Protein AF-0000000070833303 (afdb_homodimer)

Sequence (320 aa):
MFKELVESLIKQKLTIATYESLTGGLFTSLLTDVPHASLTVKGSLVTYTNAIKVQVGHVNAETIDQYGVVSAETAFAMAQACQKLFASDISVSFTGNAGPGVLDNLPVGVVYCCICYNDKTYPLAFNFNPTLTRGEIKLAVCQAVCKELLKIVEKIKGKSMFKELVESLIKQKLTIATYESLTGGLFTSLLTDVPHASLTVKGSLVTYTNAIKVQVGHVNAETIDQYGVVSAETAFAMAQACQKLFASDISVSFTGNAGPGVLDNLPVGVVYCCICYNDKTYPLAFNFNPTLTRGEIKLAVCQAVCKELLKIVEKIKGKS

Nearest PDB structures (foldseek):
  6mr3-assembly2_C-2  TM=9.524E-01  e=4.784E-15  Streptococcus mutans UA159
  6mr3-assembly1_B-3  TM=9.502E-01  e=1.231E-14  Streptococcus mutans UA159
  5kvk-assembly1_A-2  TM=9.299E-01  e=7.920E-15  Klebsiella pneumoniae 700603
  5kol-assembly2_D  TM=9.293E-01  e=1.914E-14  Escherichia coli O157:H7
  6l19-assembly1_B  TM=8.793E-01  e=2.312E-14  Enterobacter asburiae

pLDDT: mean 96.54, std 5.31, range [53.0, 98.94]

InterPro domains:
  IPR008136 CinA, C-terminal [PF02464] (3-151)
  IPR008136 CinA, C-terminal [TIGR00199] (6-144)
  IPR036653 CinA-like, C-terminal [G3DSA:3.90.950.20] (1-153)
  IPR036653 CinA-like, C-terminal [SSF142433] (2-154)

Foldseek 3Di:
DLLVLLVLCLVVQFAEEEEEELLQCVLVVSNVVHPPSVSHYQYYDYDHDPVCCVVPQVQDPVQCVVANCAHQSVQVSSQVSGCVVRVGQKYKYKDAALDPDDGPPDAHQWMWMWMDGDPDIDIDITRDDRPDHSNVSSVVVSVVVSVVSVVVSVVVVVVD/DLLLLLVLCLVVQFAEEEEEELLQCVLVVSNPVHPPSVSHYQYYDYDHDPVCCVVPQVQDPVQCVPANCAHQSVQVSSQVSGCVVRVGQKYKYKDAALDPDDGPPDAHQWMWMWMDGDPDIDIDITRDDSVDHSNVSSVVVSVVVSVVSVVVSVVVVVVD

Structure (mmCIF, N/CA/C/O backbone):
data_AF-0000000070833303-model_v1
#
loop_
_entity.id
_entity.type
_entity.pdbx_description
1 polymer 'Competence damage-inducible protein A'
#
loop_
_atom_site.group_PDB
_atom_site.id
_atom_site.type_symbol
_atom_site.label_atom_id
_atom_site.label_alt_id
_atom_site.label_comp_id
_atom_site.label_asym_id
_atom_site.label_entity_id
_atom_site.label_seq_id
_atom_site.pdbx_PDB_ins_code
_atom_site.Cartn_x
_atom_site.Cartn_y
_atom_site.Cartn_z
_atom_site.occupancy
_atom_site.B_iso_or_equiv
_atom_site.auth_seq_id
_atom_site.auth_comp_id
_atom_site.auth_asym_id
_atom_site.auth_atom_id
_atom_site.pdbx_PDB_model_num
ATOM 1 N N . MET A 1 1 ? -8.156 -6.953 -16.672 1 95.38 1 MET A N 1
ATOM 2 C CA . MET A 1 1 ? -7.395 -8.055 -16.094 1 95.38 1 MET A CA 1
ATOM 3 C C . MET A 1 1 ? -7.527 -8.07 -14.57 1 95.38 1 MET A C 1
ATOM 5 O O . MET A 1 1 ? -7.871 -9.094 -13.984 1 95.38 1 MET A O 1
ATOM 9 N N . PHE A 1 2 ? -7.434 -6.992 -13.898 1 98.19 2 PHE A N 1
ATOM 10 C CA . PHE A 1 2 ? -7.547 -6.938 -12.453 1 98.19 2 PHE A CA 1
ATOM 11 C C . PHE A 1 2 ? -8.984 -7.191 -12.008 1 98.19 2 PHE A C 1
ATOM 13 O O . PHE A 1 2 ? -9.219 -7.852 -10.992 1 98.19 2 PHE A O 1
ATOM 20 N N . LYS A 1 3 ? -9.945 -6.613 -12.805 1 98.12 3 LYS A N 1
ATOM 21 C CA . LYS A 1 3 ? -11.352 -6.883 -12.523 1 98.12 3 LYS A CA 1
ATOM 22 C C . LYS A 1 3 ? -11.648 -8.375 -12.57 1 98.12 3 LYS A C 1
ATOM 24 O O . LYS A 1 3 ? -12.328 -8.914 -11.695 1 98.12 3 LYS A O 1
ATOM 29 N N . GLU A 1 4 ? -11.156 -9 -13.57 1 98.31 4 GLU A N 1
ATOM 30 C CA . GLU A 1 4 ? -11.352 -10.438 -13.711 1 98.31 4 GLU A CA 1
ATOM 31 C C . GLU A 1 4 ? -10.742 -11.195 -12.531 1 98.31 4 GLU A C 1
ATOM 33 O O . GLU A 1 4 ? -11.336 -12.156 -12.039 1 98.31 4 GLU A O 1
ATOM 38 N N . LEU A 1 5 ? -9.539 -10.836 -12.102 1 98.62 5 LEU A N 1
ATOM 39 C CA . LEU A 1 5 ? -8.891 -11.5 -10.977 1 98.62 5 LEU A CA 1
ATOM 40 C C . LEU A 1 5 ? -9.719 -11.367 -9.703 1 98.62 5 LEU A C 1
ATOM 42 O O . LEU A 1 5 ? -9.977 -12.359 -9.023 1 98.62 5 LEU A O 1
ATOM 46 N N . VAL A 1 6 ? -10.133 -10.156 -9.391 1 98.56 6 VAL A N 1
ATOM 47 C 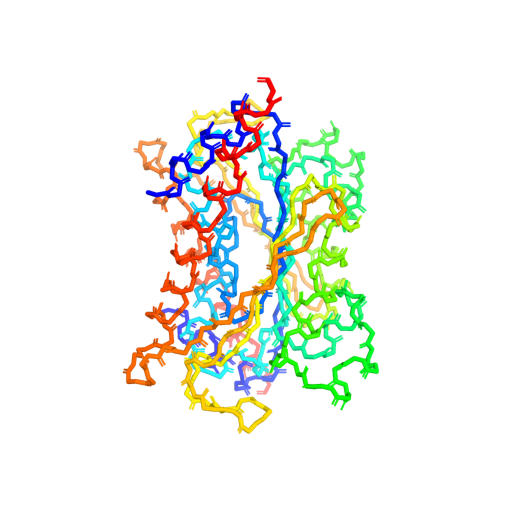CA . VAL A 1 6 ? -10.906 -9.898 -8.18 1 98.56 6 VAL A CA 1
ATOM 48 C C . VAL A 1 6 ? -12.195 -10.711 -8.211 1 98.56 6 VAL A C 1
ATOM 50 O O . VAL A 1 6 ? -12.547 -11.367 -7.227 1 98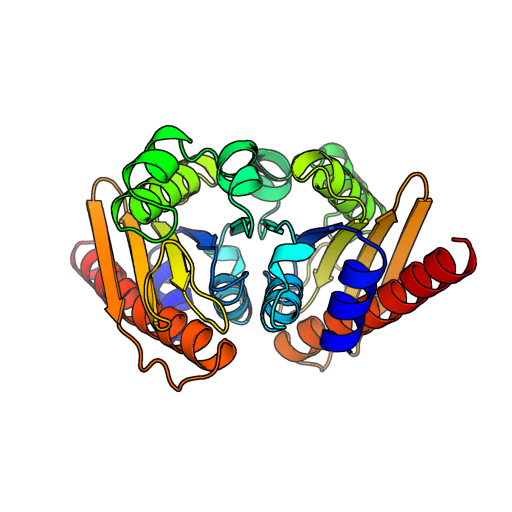.56 6 VAL A O 1
ATOM 53 N N . GLU A 1 7 ? -12.883 -10.672 -9.352 1 98 7 GLU A N 1
ATOM 54 C CA . GLU A 1 7 ? -14.133 -11.414 -9.484 1 98 7 GLU A CA 1
ATOM 55 C C . GLU A 1 7 ? -13.898 -12.914 -9.328 1 98 7 GLU A C 1
ATOM 57 O O . GLU A 1 7 ? -14.711 -13.609 -8.719 1 98 7 GLU A O 1
ATOM 62 N N . SER A 1 8 ? -12.852 -13.367 -9.898 1 97.94 8 SER A N 1
ATOM 63 C CA . SER A 1 8 ? -12.523 -14.789 -9.789 1 97.94 8 SER A CA 1
ATOM 64 C C . SER A 1 8 ? -12.211 -15.18 -8.352 1 97.94 8 SER A C 1
ATOM 66 O O . SER A 1 8 ? -12.617 -16.25 -7.891 1 97.94 8 SER A O 1
ATOM 68 N N . LEU A 1 9 ? -11.438 -14.391 -7.633 1 98.5 9 LEU A N 1
ATOM 69 C CA . LEU A 1 9 ? -11.117 -14.641 -6.234 1 98.5 9 LEU A CA 1
ATOM 70 C C . LEU A 1 9 ? -12.383 -14.68 -5.383 1 98.5 9 LEU A C 1
ATOM 72 O O . LEU A 1 9 ? -12.531 -15.562 -4.531 1 98.5 9 LEU A O 1
ATOM 76 N N . ILE A 1 10 ? -13.281 -13.734 -5.633 1 97.69 10 ILE A N 1
ATOM 77 C CA . ILE A 1 10 ? -14.547 -13.68 -4.906 1 97.69 10 ILE A CA 1
ATOM 78 C C . ILE A 1 10 ? -15.344 -14.953 -5.156 1 97.69 10 ILE A C 1
ATOM 80 O O . ILE A 1 10 ? -15.859 -15.57 -4.215 1 97.69 10 ILE A O 1
ATOM 84 N N . LYS A 1 11 ? -15.422 -15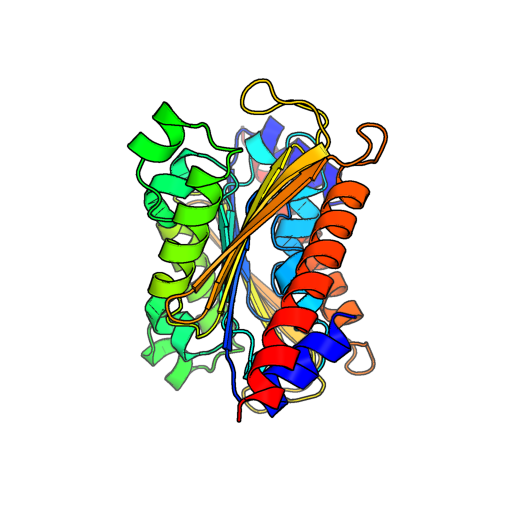.32 -6.398 1 96.69 11 LYS A N 1
ATOM 85 C CA . LYS A 1 11 ? -16.188 -16.516 -6.777 1 96.69 11 LYS A CA 1
ATOM 86 C C . LYS A 1 11 ? -15.625 -17.766 -6.098 1 96.69 11 LYS A C 1
ATOM 88 O O . LYS A 1 11 ? -16.391 -18.641 -5.695 1 96.69 11 LYS A O 1
ATOM 93 N N . GLN A 1 12 ? -14.344 -17.797 -5.949 1 96.94 12 GLN A N 1
ATOM 94 C CA . GLN A 1 12 ? -13.695 -18.969 -5.371 1 96.94 12 GLN A CA 1
ATOM 95 C C . GLN A 1 12 ? -13.578 -18.844 -3.855 1 96.94 12 GLN A C 1
ATOM 97 O O . GLN A 1 12 ? -13.031 -19.734 -3.191 1 96.94 12 GLN A O 1
ATOM 102 N N . LYS A 1 13 ? -13.984 -17.703 -3.297 1 97.31 13 LYS A N 1
ATOM 103 C CA . LYS A 1 13 ? -13.938 -17.406 -1.867 1 97.31 13 LYS A CA 1
ATOM 104 C C . LYS A 1 13 ? -12.5 -17.438 -1.349 1 97.31 13 LYS A C 1
ATOM 106 O O . LYS A 1 13 ? -12.227 -18.016 -0.297 1 97.31 13 LYS A O 1
ATOM 111 N N . LEU A 1 14 ? -11.609 -16.953 -2.137 1 98.19 14 LEU A N 1
ATOM 112 C CA . LEU A 1 14 ? -10.195 -16.859 -1.784 1 98.19 14 LEU A CA 1
ATOM 113 C C . LEU A 1 14 ? -9.828 -15.422 -1.414 1 98.19 14 LEU A C 1
ATOM 115 O O . LEU A 1 14 ? -10.305 -14.469 -2.041 1 98.19 14 LEU A O 1
ATOM 119 N N . THR A 1 15 ? -9.008 -15.297 -0.388 1 98.5 15 THR A N 1
ATOM 120 C CA . THR A 1 15 ? -8.508 -13.984 0.002 1 98.5 15 THR A CA 1
ATOM 121 C C . THR A 1 15 ? -7.062 -13.789 -0.45 1 98.5 15 THR A C 1
ATOM 123 O O . THR A 1 15 ? -6.336 -14.766 -0.649 1 98.5 15 THR A O 1
ATOM 126 N N . ILE A 1 16 ? -6.711 -12.516 -0.642 1 98.81 16 ILE A N 1
ATOM 127 C CA . ILE A 1 16 ? -5.367 -12.219 -1.125 1 98.81 16 ILE A CA 1
ATOM 128 C C . ILE A 1 16 ? -4.777 -11.055 -0.331 1 98.81 16 ILE A C 1
ATOM 130 O O . ILE A 1 16 ? -5.504 -10.148 0.083 1 98.81 16 ILE A O 1
ATOM 134 N N . ALA A 1 17 ? -3.51 -11.102 -0.067 1 98.88 17 ALA A N 1
ATOM 135 C CA . ALA A 1 17 ? -2.719 -10 0.479 1 98.88 17 ALA A CA 1
ATOM 136 C C . ALA A 1 17 ? -1.396 -9.852 -0.27 1 98.88 17 ALA A C 1
ATOM 138 O O . ALA A 1 17 ? -0.932 -10.789 -0.914 1 98.88 17 ALA A O 1
ATOM 139 N N . THR A 1 18 ? -0.847 -8.664 -0.19 1 98.88 18 THR A N 1
ATOM 140 C CA . THR A 1 18 ? 0.345 -8.414 -0.993 1 98.88 18 THR A CA 1
ATOM 141 C C . THR A 1 18 ? 1.461 -7.828 -0.134 1 98.88 18 THR A C 1
ATOM 143 O O . THR A 1 18 ? 1.196 -7.203 0.895 1 98.88 18 THR A O 1
ATOM 146 N N . TYR A 1 19 ? 2.635 -8.117 -0.449 1 98.94 19 TYR A N 1
ATOM 147 C CA . TYR A 1 19 ? 3.871 -7.555 0.087 1 98.94 19 TYR A CA 1
ATOM 148 C C . TYR A 1 19 ? 4.672 -6.855 -1.004 1 98.94 19 TYR A C 1
ATOM 150 O O . TYR A 1 19 ? 5.254 -7.508 -1.873 1 98.94 19 TYR A O 1
ATOM 158 N N . GLU A 1 20 ? 4.707 -5.551 -0.917 1 98.94 20 GLU A N 1
ATOM 159 C CA . GLU A 1 20 ? 5.219 -4.77 -2.041 1 98.94 20 GLU A CA 1
ATOM 160 C C . GLU A 1 20 ? 6.477 -3.996 -1.65 1 98.94 20 GLU A C 1
ATOM 162 O O . GLU A 1 20 ? 6.562 -3.463 -0.543 1 98.94 20 GLU A O 1
ATOM 167 N N . SER A 1 21 ? 7.434 -3.986 -2.525 1 98.44 21 SER A N 1
ATOM 168 C CA . SER A 1 21 ? 8.578 -3.082 -2.436 1 98.44 21 SER A CA 1
ATOM 169 C C . SER A 1 21 ? 8.625 -2.137 -3.631 1 98.44 21 SER A C 1
ATOM 171 O O . SER A 1 21 ? 7.934 -1.117 -3.654 1 98.44 21 SER A O 1
ATOM 173 N N . LEU A 1 22 ? 9.031 -2.555 -4.836 1 97.25 22 LEU A N 1
ATOM 174 C CA . LEU A 1 22 ? 9.234 -1.67 -5.98 1 97.25 22 LEU A CA 1
ATOM 175 C C . LEU A 1 22 ? 7.902 -1.113 -6.473 1 97.25 22 LEU A C 1
ATOM 177 O O . LEU A 1 22 ? 7.844 0.007 -6.984 1 97.25 22 LEU A O 1
ATOM 181 N N . THR A 1 23 ? 6.824 -1.91 -6.336 1 98.5 23 THR A N 1
ATOM 182 C CA . THR A 1 23 ? 5.531 -1.488 -6.859 1 98.5 23 THR A CA 1
ATOM 183 C C . THR A 1 23 ? 4.918 -0.403 -5.98 1 98.5 23 THR A C 1
ATOM 185 O O . THR A 1 23 ? 4.027 0.327 -6.418 1 98.5 23 THR A O 1
ATOM 188 N N . GLY A 1 24 ? 5.344 -0.348 -4.73 1 98.38 24 GLY A N 1
ATOM 189 C CA . GLY A 1 24 ? 4.992 0.761 -3.861 1 98.38 24 GLY A CA 1
ATOM 190 C C . GLY A 1 24 ? 3.508 0.823 -3.543 1 98.38 24 GLY A C 1
ATOM 191 O O . GLY A 1 24 ? 2.949 1.908 -3.375 1 98.38 24 GLY A O 1
ATOM 192 N N . GLY A 1 25 ? 2.828 -0.283 -3.605 1 98.75 25 GLY A N 1
ATOM 193 C CA . GLY A 1 25 ? 1.408 -0.311 -3.289 1 98.75 25 GLY A CA 1
ATOM 194 C C . GLY A 1 25 ? 0.523 -0.32 -4.523 1 98.75 25 GLY A C 1
ATOM 195 O O . GLY A 1 25 ? -0.697 -0.454 -4.414 1 98.75 25 GLY A O 1
ATOM 196 N N . LEU A 1 26 ? 1.125 -0.246 -5.684 1 98.81 26 LEU A N 1
ATOM 197 C CA . LEU A 1 26 ? 0.36 -0.109 -6.918 1 98.81 26 LEU A CA 1
ATOM 198 C C . LEU A 1 26 ? -0.516 -1.335 -7.156 1 98.81 26 LEU A C 1
ATOM 200 O O . LEU A 1 26 ? -1.662 -1.21 -7.59 1 98.81 26 LEU A O 1
ATOM 204 N N . PHE A 1 27 ? 0.016 -2.521 -6.895 1 98.94 27 PHE A N 1
ATOM 205 C CA . PHE A 1 27 ? -0.752 -3.73 -7.168 1 98.94 27 PHE A CA 1
ATOM 206 C C . PHE A 1 27 ? -2.037 -3.752 -6.348 1 98.94 27 PHE A C 1
ATOM 208 O O . PHE A 1 27 ? -3.121 -3.984 -6.891 1 98.94 27 PHE A O 1
ATOM 215 N N . THR A 1 28 ? -1.902 -3.527 -5.07 1 98.81 28 THR A N 1
ATOM 216 C CA . THR A 1 28 ? -3.072 -3.514 -4.199 1 98.81 28 THR A CA 1
ATOM 217 C C . THR A 1 28 ? -4.023 -2.385 -4.586 1 98.81 28 THR A C 1
ATOM 219 O O . THR A 1 28 ? -5.242 -2.549 -4.535 1 98.81 28 THR A O 1
ATOM 222 N N . SER A 1 29 ? -3.445 -1.232 -4.949 1 98.69 29 SER A N 1
ATOM 223 C CA . SER A 1 29 ? -4.281 -0.121 -5.391 1 98.69 29 SER A CA 1
ATOM 224 C C . SER A 1 29 ? -5.129 -0.511 -6.598 1 98.69 29 SER A C 1
ATOM 226 O O . SER A 1 29 ? -6.316 -0.19 -6.66 1 98.69 29 SER A O 1
ATOM 228 N N . LEU A 1 30 ? -4.523 -1.2 -7.531 1 98.5 30 LEU A N 1
ATOM 229 C CA . LEU A 1 30 ? -5.227 -1.639 -8.727 1 98.5 30 LEU A CA 1
ATOM 230 C C . LEU A 1 30 ? -6.316 -2.646 -8.383 1 98.5 30 LEU A C 1
ATOM 232 O O . LEU A 1 30 ? -7.418 -2.596 -8.938 1 98.5 30 LEU A O 1
ATOM 236 N N . LEU A 1 31 ? -6.004 -3.555 -7.465 1 98.5 31 LEU A N 1
ATOM 237 C CA . LEU A 1 31 ? -7.012 -4.52 -7.043 1 98.5 31 LEU A CA 1
ATOM 238 C C . LEU A 1 31 ? -8.195 -3.818 -6.383 1 98.5 31 LEU A C 1
ATOM 240 O O . LEU A 1 31 ? -9.352 -4.152 -6.652 1 98.5 31 LEU A O 1
ATOM 244 N N . THR A 1 32 ? -7.938 -2.799 -5.574 1 97.5 32 THR A N 1
ATOM 245 C CA . THR A 1 32 ? -8.977 -2.176 -4.754 1 97.5 32 THR A CA 1
ATOM 246 C C . THR A 1 32 ? -9.75 -1.141 -5.562 1 97.5 32 THR A C 1
ATOM 248 O O . THR A 1 32 ? -10.75 -0.596 -5.086 1 97.5 32 THR A O 1
ATOM 251 N N . ASP A 1 33 ? -9.305 -0.869 -6.77 1 96.88 33 ASP A N 1
ATOM 252 C CA . ASP A 1 33 ? -10.086 -0.052 -7.691 1 96.88 33 ASP A CA 1
ATOM 253 C C . ASP A 1 33 ? -11.328 -0.8 -8.164 1 96.88 33 ASP A C 1
ATOM 255 O O . ASP A 1 33 ? -12.258 -0.193 -8.703 1 96.88 33 ASP A O 1
ATOM 259 N N . VAL A 1 34 ? -11.273 -2.104 -8.023 1 96.62 34 VAL A N 1
ATOM 260 C CA . VAL A 1 34 ? -12.367 -2.947 -8.484 1 96.62 34 VAL A CA 1
ATOM 261 C C . VAL A 1 34 ? -13.469 -2.988 -7.426 1 96.62 34 VAL A C 1
ATOM 263 O O . VAL A 1 34 ? -13.203 -3.291 -6.258 1 96.62 34 VAL A O 1
ATOM 266 N N . PRO A 1 35 ? -14.695 -2.74 -7.828 1 92.75 35 PRO A N 1
ATOM 267 C CA . PRO A 1 35 ? -15.797 -2.812 -6.859 1 92.75 35 PRO A CA 1
ATOM 268 C C . PRO A 1 35 ? -15.844 -4.148 -6.121 1 92.75 35 PRO A C 1
ATOM 270 O O . PRO A 1 35 ? -15.602 -5.199 -6.723 1 92.75 35 PRO A O 1
ATOM 273 N N . HIS A 1 36 ? -16.062 -4.094 -4.828 1 93.31 36 HIS A N 1
ATOM 274 C CA . HIS A 1 36 ? -16.25 -5.25 -3.961 1 93.31 36 HIS A CA 1
ATOM 275 C C . HIS A 1 36 ? -14.922 -5.922 -3.627 1 93.31 36 HIS A C 1
ATOM 277 O O . HIS A 1 36 ? -14.906 -7.035 -3.102 1 93.31 36 HIS A O 1
ATOM 283 N N . ALA A 1 37 ? -13.844 -5.266 -3.879 1 96.56 37 ALA A N 1
ATOM 284 C CA . ALA A 1 37 ? -12.516 -5.809 -3.598 1 96.56 37 ALA A CA 1
ATOM 285 C C . ALA A 1 37 ? -12.383 -6.184 -2.125 1 96.56 37 ALA A C 1
ATOM 287 O O . ALA A 1 37 ? -11.594 -7.066 -1.774 1 96.56 37 ALA A O 1
ATOM 288 N N . SER A 1 38 ? -13.172 -5.617 -1.249 1 95.06 38 SER A N 1
ATOM 289 C CA . SER A 1 38 ? -13.086 -5.871 0.185 1 95.06 38 SER A CA 1
ATOM 290 C C . SER A 1 38 ? -13.484 -7.305 0.519 1 95.06 38 SER A C 1
ATOM 292 O O . SER A 1 38 ? -13.203 -7.793 1.614 1 95.06 38 SER A O 1
ATOM 294 N N . LEU A 1 39 ? -14.148 -7.934 -0.374 1 96.44 39 LEU A N 1
ATOM 295 C CA . LEU A 1 39 ? -14.594 -9.305 -0.152 1 96.44 39 LEU A CA 1
ATOM 296 C C . LEU A 1 39 ? -13.43 -10.281 -0.312 1 96.44 39 LEU A C 1
ATOM 298 O O . LEU A 1 39 ? -13.531 -11.438 0.1 1 96.44 39 LEU A O 1
ATOM 302 N N . THR A 1 40 ? -12.305 -9.812 -0.904 1 98.38 40 THR A N 1
ATOM 303 C CA . THR A 1 40 ? -11.25 -10.773 -1.19 1 98.38 40 THR A CA 1
ATOM 304 C C . THR A 1 40 ? -9.875 -10.195 -0.85 1 98.38 40 THR A C 1
ATOM 306 O O . THR A 1 40 ? -8.945 -10.93 -0.518 1 98.38 40 THR A O 1
ATOM 309 N N . VAL A 1 41 ? -9.68 -8.898 -0.91 1 98.62 41 VAL A N 1
ATOM 310 C CA . VAL A 1 41 ? -8.398 -8.258 -0.634 1 98.62 41 VAL A CA 1
ATOM 311 C C . VAL A 1 41 ? -8.297 -7.926 0.852 1 98.62 41 VAL A C 1
ATOM 313 O O . VAL A 1 41 ? -9.094 -7.145 1.375 1 98.62 41 VAL A O 1
ATOM 316 N N . LYS A 1 42 ? -7.324 -8.445 1.515 1 98.62 42 LYS A N 1
ATOM 317 C CA . LYS A 1 42 ? -7.156 -8.195 2.943 1 98.62 42 LYS A CA 1
ATOM 318 C C . LYS A 1 42 ? -6.34 -6.93 3.188 1 98.62 42 LYS A C 1
ATOM 320 O O . LYS A 1 42 ? -6.641 -6.16 4.102 1 98.62 42 LYS A O 1
ATOM 325 N N . GLY A 1 43 ? -5.27 -6.805 2.342 1 98.56 43 GLY A N 1
ATOM 326 C CA . GLY A 1 43 ? -4.398 -5.656 2.535 1 98.56 43 GLY A CA 1
ATOM 327 C C . GLY A 1 43 ? -3.025 -5.84 1.922 1 98.56 43 GLY A C 1
ATOM 328 O O . GLY A 1 43 ? -2.842 -6.68 1.038 1 98.56 43 GLY A O 1
ATOM 329 N N . SER A 1 44 ? -2.158 -4.934 2.316 1 98.81 44 SER A N 1
ATOM 330 C CA . SER A 1 44 ? -0.806 -4.918 1.767 1 98.81 44 SER A CA 1
ATOM 331 C C . SER A 1 44 ? 0.186 -4.312 2.756 1 98.81 44 SER A C 1
ATOM 333 O O . SER A 1 44 ? -0.167 -3.42 3.529 1 98.81 44 SER A O 1
ATOM 335 N N . LEU A 1 45 ? 1.312 -4.844 2.756 1 98.94 45 LEU A N 1
ATOM 336 C CA . LEU A 1 45 ? 2.453 -4.195 3.393 1 98.94 45 LEU A CA 1
ATOM 337 C C . LEU A 1 45 ? 3.459 -3.721 2.35 1 98.94 45 LEU A C 1
ATOM 339 O O . LEU A 1 45 ? 3.928 -4.512 1.526 1 98.94 45 LEU A O 1
ATOM 343 N N . VAL A 1 46 ? 3.719 -2.436 2.396 1 98.88 46 VAL A N 1
ATOM 344 C CA . VAL A 1 46 ? 4.758 -1.861 1.549 1 98.88 46 VAL A CA 1
ATOM 345 C C . VAL A 1 46 ? 5.992 -1.54 2.391 1 98.88 46 VAL A C 1
ATOM 347 O O . VAL A 1 46 ? 5.918 -0.756 3.34 1 98.88 46 VAL A O 1
ATOM 350 N N . THR A 1 47 ? 7.066 -2.143 2.135 1 98.62 47 THR A N 1
ATOM 351 C CA . THR A 1 47 ? 8.344 -1.823 2.77 1 98.62 47 THR A CA 1
ATOM 352 C C . THR A 1 47 ? 9.32 -1.232 1.757 1 98.62 47 THR A C 1
ATOM 354 O O . THR A 1 47 ? 9.797 -1.937 0.865 1 98.62 47 THR A O 1
ATOM 357 N N . TYR A 1 48 ? 9.617 -0.015 1.953 1 96.44 48 TYR A N 1
ATOM 358 C CA . TYR A 1 48 ? 10.391 0.644 0.905 1 96.44 48 TYR A CA 1
ATOM 359 C C . TYR A 1 48 ? 11.828 0.871 1.349 1 96.44 48 TYR A C 1
ATOM 361 O O . TYR A 1 48 ? 12.594 1.555 0.666 1 96.44 48 TYR A O 1
ATOM 369 N N . THR A 1 49 ? 12.242 0.382 2.537 1 94.56 49 THR A N 1
ATOM 370 C CA . THR A 1 49 ? 13.617 0.317 3.006 1 94.56 49 THR A CA 1
ATOM 371 C C . THR A 1 49 ? 13.938 -1.072 3.549 1 94.56 49 THR A C 1
ATOM 373 O O . THR A 1 49 ? 13.047 -1.801 3.977 1 94.56 49 THR A O 1
ATOM 376 N N . ASN A 1 50 ? 15.227 -1.34 3.561 1 94.44 50 ASN A N 1
ATOM 377 C CA . ASN A 1 50 ? 15.625 -2.637 4.094 1 94.44 50 ASN A CA 1
ATOM 378 C C . ASN A 1 50 ? 15.312 -2.75 5.586 1 94.44 50 ASN A C 1
ATOM 380 O O . ASN A 1 50 ? 14.914 -3.814 6.062 1 94.44 50 ASN A O 1
ATOM 384 N N . ALA A 1 51 ? 15.531 -1.679 6.242 1 96 51 ALA A N 1
ATOM 385 C CA . ALA A 1 51 ? 15.266 -1.678 7.68 1 96 51 ALA A CA 1
ATOM 386 C C . ALA A 1 51 ? 13.812 -2.027 7.973 1 96 51 ALA A C 1
ATOM 388 O O . ALA A 1 51 ? 13.523 -2.824 8.867 1 96 51 ALA A O 1
ATOM 389 N N . ILE A 1 52 ? 12.914 -1.476 7.227 1 97.56 52 ILE A N 1
ATOM 390 C CA . ILE A 1 52 ? 11.492 -1.709 7.461 1 97.56 52 ILE A CA 1
ATOM 391 C C . ILE A 1 52 ? 11.125 -3.129 7.035 1 97.56 52 ILE A C 1
ATOM 393 O O . ILE A 1 52 ? 10.281 -3.773 7.656 1 97.56 52 ILE A O 1
ATOM 397 N N . LYS A 1 53 ? 11.805 -3.629 5.984 1 98 53 LYS A N 1
ATOM 398 C CA . LYS A 1 53 ? 11.562 -5 5.543 1 98 53 LYS A CA 1
ATOM 399 C C . LYS A 1 53 ? 11.844 -5.996 6.664 1 98 53 LYS A C 1
ATOM 401 O O . LYS A 1 53 ? 11.141 -7 6.797 1 98 53 LYS A O 1
ATOM 406 N N . VAL A 1 54 ? 12.805 -5.645 7.43 1 97.81 54 VAL A N 1
ATOM 407 C CA . VAL A 1 54 ? 13.18 -6.531 8.523 1 97.81 54 VAL A CA 1
ATOM 408 C C . VAL A 1 54 ? 12.297 -6.262 9.742 1 97.81 54 VAL A C 1
ATOM 410 O O . VAL A 1 54 ? 11.641 -7.168 10.25 1 97.81 54 VAL A O 1
ATOM 413 N N . GLN A 1 55 ? 12.141 -5.016 10.172 1 97.12 55 GLN A N 1
ATOM 414 C CA . GLN A 1 55 ? 11.539 -4.629 11.445 1 97.12 55 GLN A CA 1
ATOM 415 C C . GLN A 1 55 ? 10.023 -4.785 11.406 1 97.12 55 GLN A C 1
ATOM 417 O O . GLN A 1 55 ? 9.406 -5.168 12.406 1 97.12 55 GLN A O 1
ATOM 422 N N . VAL A 1 56 ? 9.477 -4.512 10.273 1 97 56 VAL A N 1
ATOM 423 C CA . VAL A 1 56 ? 8.023 -4.512 10.148 1 97 56 VAL A CA 1
ATOM 424 C C . VAL A 1 56 ? 7.578 -5.684 9.273 1 97 56 VAL A C 1
ATOM 426 O O . VAL A 1 56 ? 6.562 -6.324 9.555 1 97 56 VAL A O 1
ATOM 429 N N . GLY A 1 57 ? 8.359 -6.012 8.281 1 97.81 57 GLY A N 1
ATOM 430 C CA . GLY A 1 57 ? 7.977 -6.996 7.281 1 97.81 57 GLY A CA 1
ATOM 431 C C . GLY A 1 57 ? 8.375 -8.414 7.652 1 97.81 57 GLY A C 1
ATOM 432 O O . GLY A 1 57 ? 7.996 -9.367 6.965 1 97.81 57 GLY A O 1
ATOM 433 N N . HIS A 1 58 ? 9.234 -8.547 8.648 1 98 58 HIS A N 1
ATOM 434 C CA . HIS A 1 58 ? 9.578 -9.836 9.234 1 98 58 HIS A CA 1
ATOM 435 C C . HIS A 1 58 ? 10.359 -10.703 8.258 1 98 58 HIS A C 1
ATOM 437 O O . HIS A 1 58 ? 10.25 -11.93 8.273 1 98 58 HIS A O 1
ATOM 443 N N . VAL A 1 59 ? 11.016 -10.102 7.352 1 98.31 59 VAL A N 1
ATOM 444 C CA . VAL A 1 59 ? 12 -10.805 6.543 1 98.31 59 VAL A CA 1
ATOM 445 C C . VAL A 1 59 ? 13.32 -10.906 7.309 1 98.31 59 VAL A C 1
ATOM 447 O O . VAL A 1 59 ? 13.82 -9.906 7.828 1 98.31 59 VAL A O 1
ATOM 450 N N . ASN A 1 60 ? 13.812 -12.078 7.383 1 97.88 60 ASN A N 1
ATOM 451 C CA . ASN A 1 60 ? 15.07 -12.266 8.094 1 97.88 60 ASN A CA 1
ATOM 452 C C . ASN A 1 60 ? 16.203 -11.453 7.469 1 97.88 60 ASN A C 1
ATOM 454 O O . ASN A 1 60 ? 16.422 -11.523 6.258 1 97.88 60 ASN A O 1
ATOM 458 N N . ALA A 1 61 ? 16.891 -10.766 8.344 1 97.94 61 ALA A N 1
ATOM 459 C CA . ALA A 1 61 ? 18.016 -9.953 7.875 1 97.94 61 ALA A CA 1
ATOM 460 C C . ALA A 1 61 ? 19.047 -10.805 7.145 1 97.94 61 ALA A C 1
ATOM 462 O O . ALA A 1 61 ? 19.672 -10.359 6.18 1 97.94 61 ALA A O 1
ATOM 463 N N . GLU A 1 62 ? 19.172 -12 7.578 1 98.19 62 GLU A N 1
ATOM 464 C CA . GLU A 1 62 ? 20.156 -12.898 6.98 1 98.19 62 GLU A CA 1
ATOM 465 C C . GLU A 1 62 ? 19.812 -13.211 5.527 1 98.19 62 GLU A C 1
ATOM 467 O O . GLU A 1 62 ? 20.703 -13.391 4.699 1 98.19 62 GLU A O 1
ATOM 472 N N . THR A 1 63 ? 18.562 -13.32 5.207 1 98.31 63 THR A N 1
ATOM 473 C CA . THR A 1 63 ? 18.125 -13.555 3.836 1 98.31 63 THR A CA 1
ATOM 474 C C . THR A 1 63 ? 18.531 -12.398 2.93 1 98.31 63 THR A C 1
ATOM 476 O O . THR A 1 63 ? 19.062 -12.617 1.837 1 98.31 63 THR A O 1
ATOM 479 N N . ILE A 1 64 ? 18.359 -11.203 3.4 1 97.75 64 ILE A N 1
ATOM 480 C CA . ILE A 1 64 ? 18.672 -10.016 2.625 1 97.75 64 ILE A CA 1
ATOM 481 C C . ILE A 1 64 ? 20.188 -9.891 2.477 1 97.75 64 ILE A C 1
ATOM 483 O O . ILE A 1 64 ? 20.688 -9.562 1.397 1 97.75 64 ILE A O 1
ATOM 487 N N . ASP A 1 65 ? 20.875 -10.18 3.592 1 97.31 65 ASP A N 1
ATOM 488 C CA . ASP A 1 65 ? 22.328 -10.07 3.586 1 97.31 65 ASP A CA 1
ATOM 489 C C . ASP A 1 65 ? 22.953 -11.055 2.605 1 97.31 65 ASP A C 1
ATOM 491 O O . ASP A 1 65 ? 23.938 -10.727 1.921 1 97.31 65 ASP A O 1
ATOM 495 N N . GLN A 1 66 ? 22.406 -12.203 2.576 1 98 66 GLN A N 1
ATOM 496 C CA . GLN A 1 66 ? 23 -13.289 1.8 1 98 66 GLN A CA 1
ATOM 497 C C . GLN A 1 66 ? 22.609 -13.188 0.328 1 98 66 GLN A C 1
ATOM 499 O O . GLN A 1 66 ? 23.438 -13.43 -0.556 1 98 66 GLN A O 1
ATOM 504 N N . TYR A 1 67 ? 21.375 -12.859 0.036 1 98.25 67 TYR A N 1
ATOM 505 C CA . TYR A 1 67 ? 20.891 -13.016 -1.33 1 98.25 67 TYR A CA 1
ATOM 506 C C . TYR A 1 67 ? 20.594 -11.664 -1.961 1 98.25 67 TYR A C 1
ATOM 508 O O . TYR A 1 67 ? 20.422 -11.562 -3.178 1 98.25 67 TYR A O 1
ATOM 516 N N . GLY A 1 68 ? 20.547 -10.57 -1.085 1 97.62 68 GLY A N 1
ATOM 517 C CA . GLY A 1 68 ? 20.125 -9.258 -1.56 1 97.62 68 GLY A CA 1
ATOM 518 C C . GLY A 1 68 ? 18.625 -9.031 -1.44 1 97.62 68 GLY A C 1
ATOM 519 O O . GLY A 1 68 ? 17.859 -9.984 -1.277 1 97.62 68 GLY A O 1
ATOM 520 N N . VAL A 1 69 ? 18.266 -7.773 -1.569 1 97.5 69 VAL A N 1
ATOM 521 C CA . VAL A 1 69 ? 16.859 -7.406 -1.418 1 97.5 69 VAL A CA 1
ATOM 522 C C . VAL A 1 69 ? 16.109 -7.715 -2.709 1 97.5 69 VAL A C 1
ATOM 524 O O . VAL A 1 69 ? 14.898 -7.996 -2.68 1 97.5 69 VAL A O 1
ATOM 527 N N . VAL A 1 70 ? 16.781 -7.68 -3.842 1 98.25 70 VAL A N 1
ATOM 528 C CA . VAL A 1 70 ? 16.234 -8.055 -5.141 1 98.25 70 VAL A CA 1
ATOM 529 C C . VAL A 1 70 ? 16.688 -9.461 -5.508 1 98.25 70 VAL A C 1
ATOM 531 O O . VAL A 1 70 ? 17.656 -9.633 -6.238 1 98.25 70 VAL A O 1
ATOM 534 N N . SER A 1 71 ? 15.859 -10.438 -5.035 1 98.62 71 SER A N 1
ATOM 535 C CA . SER A 1 71 ? 16.188 -11.844 -5.25 1 98.62 71 SER A CA 1
ATOM 536 C C . SER A 1 71 ? 14.945 -12.727 -5.098 1 98.62 71 SER A C 1
ATOM 538 O O . SER A 1 71 ? 13.945 -12.305 -4.512 1 98.62 71 SER A O 1
ATOM 540 N N . ALA A 1 72 ? 15.086 -13.93 -5.637 1 98.69 72 ALA A N 1
ATOM 541 C CA . ALA A 1 72 ? 14 -14.898 -5.496 1 98.69 72 ALA A CA 1
ATOM 542 C C . ALA A 1 72 ? 13.805 -15.297 -4.035 1 98.69 72 ALA A C 1
ATOM 544 O O . ALA A 1 72 ? 12.672 -15.508 -3.586 1 98.69 72 ALA A O 1
ATOM 545 N N . GLU A 1 73 ? 14.875 -15.445 -3.311 1 98.75 73 GLU A N 1
ATOM 546 C CA . GLU A 1 73 ? 14.836 -15.844 -1.905 1 98.75 73 GLU A CA 1
ATOM 547 C C . GLU A 1 73 ? 14.133 -14.789 -1.054 1 98.75 73 GLU A C 1
ATOM 549 O O . GLU A 1 73 ? 13.312 -15.125 -0.196 1 98.75 73 GLU A O 1
ATOM 554 N N . THR A 1 74 ? 14.461 -13.531 -1.328 1 98.81 74 THR A N 1
ATOM 555 C CA . THR A 1 74 ? 13.812 -12.453 -0.584 1 98.81 74 THR A CA 1
ATOM 556 C C . THR A 1 74 ? 12.336 -12.352 -0.948 1 98.81 74 THR A C 1
ATOM 558 O O . THR A 1 74 ? 11.484 -12.172 -0.073 1 98.81 74 THR A O 1
ATOM 561 N N . ALA A 1 75 ? 12.039 -12.539 -2.223 1 98.88 75 ALA A N 1
ATOM 562 C CA . ALA A 1 75 ? 10.641 -12.523 -2.646 1 98.88 75 ALA A CA 1
ATOM 563 C C . ALA A 1 75 ? 9.844 -13.625 -1.946 1 98.88 75 ALA A C 1
ATOM 565 O O . ALA A 1 75 ? 8.711 -13.406 -1.524 1 98.88 75 ALA A O 1
ATOM 566 N N . PHE A 1 76 ? 10.453 -14.75 -1.854 1 98.81 76 PHE A N 1
ATOM 567 C CA . PHE A 1 76 ? 9.812 -15.875 -1.179 1 98.81 76 PHE A CA 1
ATOM 568 C C . PHE A 1 76 ? 9.57 -15.555 0.292 1 98.81 76 PHE A C 1
ATOM 570 O O . PHE A 1 76 ? 8.469 -15.766 0.806 1 98.81 76 PHE A O 1
ATOM 577 N N . ALA A 1 77 ? 10.555 -15.047 0.94 1 98.75 77 ALA A N 1
ATOM 578 C CA . ALA A 1 77 ? 10.445 -14.68 2.348 1 98.75 77 ALA A CA 1
ATOM 579 C C . ALA A 1 77 ? 9.344 -13.633 2.555 1 98.75 77 ALA A C 1
ATOM 581 O O . ALA A 1 77 ? 8.57 -13.719 3.512 1 98.75 77 ALA A O 1
ATOM 582 N N . MET A 1 78 ? 9.305 -12.727 1.645 1 98.88 78 MET A N 1
ATOM 583 C CA . MET A 1 78 ? 8.273 -11.688 1.695 1 98.88 78 MET A CA 1
ATOM 584 C C . MET A 1 78 ? 6.883 -12.297 1.575 1 98.88 78 MET A C 1
ATOM 586 O O . MET A 1 78 ? 5.992 -11.984 2.369 1 98.88 78 MET A O 1
ATOM 590 N N . ALA A 1 79 ? 6.715 -13.156 0.616 1 98.81 79 ALA A N 1
ATOM 591 C CA . ALA A 1 79 ? 5.402 -13.75 0.374 1 98.81 79 ALA A CA 1
ATOM 592 C C . ALA A 1 79 ? 4.949 -14.586 1.568 1 98.81 79 ALA A C 1
ATOM 594 O O . ALA A 1 79 ? 3.779 -14.539 1.958 1 98.81 79 ALA A O 1
ATOM 595 N N . GLN A 1 80 ? 5.848 -15.289 2.146 1 98.25 80 GLN A N 1
ATOM 596 C CA . GLN A 1 80 ? 5.527 -16.109 3.309 1 98.25 80 GLN A CA 1
ATOM 597 C C . GLN A 1 80 ? 5.156 -15.25 4.512 1 98.25 80 GLN A C 1
ATOM 599 O O . GLN A 1 80 ? 4.184 -15.539 5.211 1 98.25 80 GLN A O 1
ATOM 604 N N . ALA A 1 81 ? 6.004 -14.266 4.754 1 98.38 81 ALA A N 1
ATOM 605 C CA . ALA A 1 81 ? 5.715 -13.344 5.848 1 98.38 81 ALA A CA 1
ATOM 606 C C . ALA A 1 81 ? 4.352 -12.68 5.66 1 98.38 81 ALA A C 1
ATOM 608 O O . ALA A 1 81 ? 3.598 -12.516 6.621 1 98.38 81 ALA A O 1
ATOM 609 N N . CYS A 1 82 ? 4.078 -12.352 4.461 1 98.38 82 CYS A N 1
ATOM 610 C CA . CYS A 1 82 ? 2.816 -11.711 4.113 1 98.38 82 CYS A CA 1
ATOM 611 C C . CYS A 1 82 ? 1.638 -12.633 4.41 1 98.38 82 CYS A C 1
ATOM 613 O O . CYS A 1 82 ? 0.639 -12.203 4.988 1 98.38 82 CYS A O 1
ATOM 615 N N . GLN A 1 83 ? 1.766 -13.82 3.963 1 97.88 83 GLN A N 1
ATOM 616 C CA . GLN A 1 83 ? 0.691 -14.789 4.172 1 97.88 83 GLN A CA 1
ATOM 617 C C . GLN A 1 83 ? 0.398 -14.969 5.656 1 97.88 83 GLN A C 1
ATOM 619 O O . GLN A 1 83 ? -0.765 -15.023 6.066 1 97.88 83 GLN A O 1
ATOM 624 N N . LYS A 1 84 ? 1.419 -15.039 6.41 1 97.06 84 LYS A N 1
ATOM 625 C CA . LYS A 1 84 ? 1.266 -15.188 7.852 1 97.06 84 LYS A CA 1
ATOM 626 C C . LYS A 1 84 ? 0.671 -13.93 8.477 1 97.06 84 LYS A C 1
ATOM 628 O O . LYS A 1 84 ? -0.236 -14.008 9.305 1 97.06 84 LYS A O 1
ATOM 633 N N . LEU A 1 85 ? 1.179 -12.828 8.086 1 97.62 85 LEU A N 1
ATOM 634 C CA . LEU A 1 85 ? 0.793 -11.539 8.656 1 97.62 85 LEU A CA 1
ATOM 635 C C . LEU A 1 85 ? -0.688 -11.266 8.422 1 97.62 85 LEU A C 1
ATOM 637 O O . LEU A 1 85 ? -1.381 -10.773 9.312 1 97.62 85 LEU A O 1
ATOM 641 N N . PHE A 1 86 ? -1.153 -11.609 7.234 1 98.25 86 PHE A N 1
ATOM 642 C CA . PHE A 1 86 ? -2.512 -11.227 6.863 1 98.25 86 PHE A CA 1
ATOM 643 C C . PHE A 1 86 ? -3.449 -12.43 6.949 1 98.25 86 PHE A C 1
ATOM 645 O O . PHE A 1 86 ? -4.66 -12.297 6.754 1 98.25 86 PHE A O 1
ATOM 652 N N . ALA A 1 87 ? -2.889 -13.633 7.152 1 97.56 87 ALA A N 1
ATOM 653 C CA . ALA A 1 87 ? -3.67 -14.867 7.18 1 97.56 87 ALA A CA 1
ATOM 654 C C . ALA A 1 87 ? -4.535 -15 5.93 1 97.56 87 ALA A C 1
ATOM 656 O O . ALA A 1 87 ? -5.73 -15.289 6.02 1 97.56 87 ALA A O 1
ATOM 657 N N . SER A 1 88 ? -3.986 -14.625 4.777 1 98.19 88 SER A N 1
ATOM 658 C CA . SER A 1 88 ? -4.691 -14.711 3.504 1 98.19 88 SER A CA 1
ATOM 659 C C . SER A 1 88 ? -4.504 -16.078 2.861 1 98.19 88 SER A C 1
ATOM 661 O O . SER A 1 88 ? -3.523 -16.781 3.135 1 98.19 88 SER A O 1
ATOM 663 N N . ASP A 1 89 ? -5.469 -16.5 2.02 1 98.31 89 ASP A N 1
ATOM 664 C CA . ASP A 1 89 ? -5.309 -17.734 1.249 1 98.31 89 ASP A CA 1
ATOM 665 C C . ASP A 1 89 ? -4.133 -17.625 0.278 1 98.31 89 ASP A C 1
ATOM 667 O O . ASP A 1 89 ? -3.363 -18.562 0.118 1 98.31 89 ASP A O 1
ATOM 671 N N . ILE A 1 90 ? -4.047 -16.469 -0.383 1 98.75 90 ILE A N 1
ATOM 672 C CA . ILE A 1 90 ? -2.998 -16.188 -1.358 1 98.75 90 ILE A CA 1
ATOM 673 C C . ILE A 1 90 ? -2.182 -14.969 -0.908 1 98.75 90 ILE A C 1
ATOM 675 O O . ILE A 1 90 ? -2.738 -14 -0.393 1 98.75 90 ILE A O 1
ATOM 679 N N . SER A 1 91 ? -0.915 -15.023 -1.044 1 98.81 91 SER A N 1
ATOM 680 C CA . SER A 1 91 ? -0.054 -13.859 -0.891 1 98.81 91 SER A CA 1
ATOM 681 C C . SER A 1 91 ? 0.854 -13.68 -2.102 1 98.81 91 SER A C 1
ATOM 683 O O . SER A 1 91 ? 1.186 -14.648 -2.787 1 98.81 91 SER A O 1
ATOM 685 N N . VAL A 1 92 ? 1.206 -12.461 -2.375 1 98.88 92 VAL A N 1
ATOM 686 C CA . VAL A 1 92 ? 2.094 -12.148 -3.492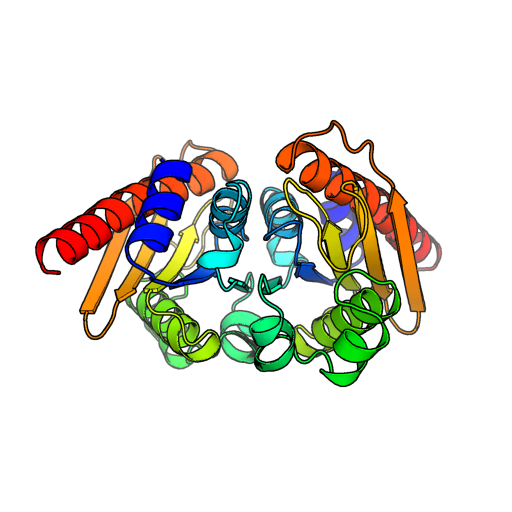 1 98.88 92 VAL A CA 1
ATOM 687 C C . VAL A 1 92 ? 3.096 -11.078 -3.07 1 98.88 92 VAL A C 1
ATOM 689 O O . VAL A 1 92 ? 2.732 -10.109 -2.395 1 98.88 92 VAL A O 1
ATOM 692 N N . SER A 1 93 ? 4.328 -11.289 -3.428 1 98.94 93 SER A N 1
ATOM 693 C CA . SER A 1 93 ? 5.355 -10.312 -3.092 1 98.94 93 SER A CA 1
ATOM 694 C C . SER A 1 93 ? 5.992 -9.727 -4.348 1 98.94 93 SER A C 1
ATOM 696 O O . SER A 1 93 ? 5.934 -10.328 -5.422 1 98.94 93 SER A O 1
ATOM 698 N N . PHE A 1 94 ? 6.555 -8.547 -4.242 1 98.94 94 PHE A N 1
ATOM 699 C CA . PHE A 1 94 ? 7.207 -7.812 -5.324 1 98.94 94 PHE A CA 1
ATOM 700 C C . PHE A 1 94 ? 8.508 -7.188 -4.84 1 98.94 94 PHE A C 1
ATOM 702 O O . PHE A 1 94 ? 8.508 -6.371 -3.916 1 98.94 94 PHE A O 1
ATOM 709 N N . THR A 1 95 ? 9.602 -7.539 -5.367 1 98.75 95 THR A N 1
ATOM 710 C CA . THR A 1 95 ? 10.875 -6.844 -5.176 1 98.75 95 THR A CA 1
ATOM 711 C C . THR A 1 95 ? 11.633 -6.723 -6.496 1 98.75 95 THR A C 1
ATOM 713 O O . THR A 1 95 ? 11.484 -7.574 -7.379 1 98.75 95 THR A O 1
ATOM 716 N N . GLY A 1 96 ? 12.359 -5.625 -6.648 1 98.31 96 GLY A N 1
ATOM 717 C CA . GLY A 1 96 ? 13.031 -5.398 -7.918 1 98.31 96 GLY A CA 1
ATOM 718 C C . GLY A 1 96 ? 13.578 -3.99 -8.062 1 98.31 96 GLY A C 1
ATOM 719 O O . GLY A 1 96 ? 13.547 -3.207 -7.109 1 98.31 96 GLY A O 1
ATOM 720 N N . ASN A 1 97 ? 14.133 -3.797 -9.242 1 97.12 97 ASN A N 1
ATOM 721 C CA . ASN A 1 97 ? 14.711 -2.504 -9.594 1 97.12 97 ASN A CA 1
ATOM 722 C C . ASN A 1 97 ? 13.875 -1.789 -10.648 1 97.12 97 ASN A C 1
ATOM 724 O O . ASN A 1 97 ? 13.898 -2.168 -11.82 1 97.12 97 ASN A O 1
ATOM 728 N N . ALA A 1 98 ? 13.25 -0.691 -10.25 1 95.69 98 ALA A N 1
ATOM 729 C CA . ALA A 1 98 ? 12.445 0.069 -11.203 1 95.69 98 ALA A CA 1
ATOM 730 C C . ALA A 1 98 ? 13.164 1.35 -11.625 1 95.69 98 ALA A C 1
ATOM 732 O O . ALA A 1 98 ? 12.625 2.139 -12.406 1 95.69 98 ALA A O 1
ATOM 733 N N . GLY A 1 99 ? 14.375 1.505 -11.125 1 93.19 99 GLY A N 1
ATOM 734 C CA . GLY A 1 99 ? 15.195 2.643 -11.516 1 93.19 99 GLY A CA 1
ATOM 735 C C . GLY A 1 99 ? 14.789 3.932 -10.828 1 93.19 99 GLY A C 1
ATOM 736 O O . GLY A 1 99 ? 13.844 3.949 -10.031 1 93.19 99 GLY A O 1
ATOM 737 N N . PRO A 1 100 ? 15.586 5.078 -11.031 1 91 100 PRO A N 1
ATOM 738 C CA . PRO A 1 100 ? 16.75 5.184 -11.922 1 91 100 PRO A CA 1
ATOM 739 C C . PRO A 1 100 ? 18 4.574 -11.312 1 91 100 PRO A C 1
ATOM 741 O O . PRO A 1 100 ? 18.969 4.309 -12.031 1 91 100 PRO A O 1
ATOM 744 N N . GLY A 1 101 ? 18.031 4.457 -9.984 1 86.38 101 GLY A N 1
ATOM 745 C CA . GLY A 1 101 ? 19.156 3.812 -9.344 1 86.38 101 GLY A CA 1
ATOM 746 C C . GLY A 1 101 ? 19.094 2.299 -9.398 1 86.38 101 GLY A C 1
ATOM 747 O O . GLY A 1 101 ? 18.125 1.731 -9.922 1 86.38 101 GLY A O 1
ATOM 748 N N . VAL A 1 102 ? 20.25 1.75 -8.945 1 86.12 102 VAL A N 1
ATOM 749 C CA . VAL A 1 102 ? 20.281 0.291 -8.945 1 86.12 102 VAL A CA 1
ATOM 750 C C . VAL A 1 102 ? 20.391 -0.225 -7.512 1 86.12 102 VAL A C 1
ATOM 752 O O . VAL A 1 102 ? 21.047 0.396 -6.672 1 86.12 102 VAL A O 1
ATOM 755 N N . LEU A 1 103 ? 19.672 -1.32 -7.285 1 87.44 103 LEU A N 1
ATOM 756 C CA . LEU A 1 103 ? 19.75 -2.09 -6.047 1 87.44 103 LEU A CA 1
ATOM 757 C C . LEU A 1 103 ? 20.469 -3.412 -6.277 1 87.44 103 LEU A C 1
ATOM 759 O O . LEU A 1 103 ? 20.25 -4.078 -7.289 1 87.44 103 LEU A O 1
ATOM 763 N N . ASP A 1 104 ? 21.391 -3.752 -5.324 1 93.12 104 ASP A N 1
ATOM 764 C CA . ASP A 1 104 ? 22.094 -5.027 -5.34 1 93.12 104 ASP A CA 1
ATOM 765 C C . ASP A 1 104 ? 22.906 -5.188 -6.621 1 93.12 104 ASP A C 1
ATOM 767 O O . ASP A 1 104 ? 23.047 -6.293 -7.145 1 93.12 104 ASP A O 1
ATOM 771 N N . ASN A 1 105 ? 23.219 -4.059 -7.195 1 93.88 105 ASN A N 1
ATOM 772 C CA . ASN A 1 105 ? 24.016 -4.016 -8.414 1 93.88 105 ASN A CA 1
ATOM 773 C C . ASN A 1 105 ? 23.328 -4.734 -9.57 1 93.88 105 ASN A C 1
ATOM 775 O O . ASN A 1 105 ? 23.984 -5.359 -10.406 1 93.88 105 ASN A O 1
ATOM 779 N N . LEU A 1 106 ? 22.062 -4.785 -9.492 1 96 106 LEU A N 1
ATOM 780 C CA . LEU A 1 106 ? 21.297 -5.383 -10.57 1 96 106 LEU A CA 1
ATOM 781 C C . LEU A 1 106 ? 20.703 -4.309 -11.484 1 96 106 LEU A C 1
ATOM 783 O O . LEU A 1 106 ? 20.359 -3.219 -11.023 1 96 106 LEU A O 1
ATOM 787 N N . PRO A 1 107 ? 20.578 -4.668 -12.773 1 96.31 107 PRO A N 1
ATOM 788 C CA . PRO A 1 107 ? 20.094 -3.658 -13.711 1 96.31 107 PRO A CA 1
ATOM 789 C C . PRO A 1 107 ? 18.625 -3.291 -13.461 1 96.31 107 PRO A C 1
ATOM 791 O O . PRO A 1 107 ? 17.875 -4.09 -12.898 1 96.31 107 PRO A O 1
ATOM 794 N N . VAL A 1 108 ? 18.266 -2.088 -13.93 1 97.19 108 VAL A N 1
ATOM 795 C CA . VAL A 1 108 ? 16.859 -1.681 -13.961 1 97.19 108 VAL A CA 1
ATOM 796 C C . VAL A 1 108 ? 16.047 -2.691 -14.766 1 97.19 108 VAL A C 1
ATOM 798 O O . VAL A 1 108 ? 16.5 -3.162 -15.812 1 97.19 108 VAL A O 1
ATOM 801 N N . GLY A 1 109 ? 14.898 -3.051 -14.227 1 98.31 109 GLY A N 1
ATOM 802 C CA . GLY A 1 109 ? 14.023 -3.967 -14.938 1 98.31 109 GLY A CA 1
ATOM 803 C C . GLY A 1 109 ? 14.023 -5.367 -14.352 1 98.31 109 GLY A C 1
ATOM 804 O O . GLY A 1 109 ? 13.133 -6.168 -14.656 1 98.31 109 GLY A O 1
ATOM 805 N N . VAL A 1 110 ? 15.039 -5.699 -13.453 1 98.69 110 VAL A N 1
ATOM 806 C CA . VAL A 1 110 ? 15.062 -7 -12.797 1 98.69 110 VAL A CA 1
ATOM 807 C C . VAL A 1 110 ? 14.07 -7.012 -11.641 1 98.69 110 VAL A C 1
ATOM 809 O O . VAL A 1 110 ? 14.148 -6.172 -10.742 1 98.69 110 VAL A O 1
ATOM 812 N N . VAL A 1 111 ? 13.133 -7.961 -11.719 1 98.88 111 VAL A N 1
ATOM 813 C CA . VAL A 1 111 ? 12.086 -8.039 -10.711 1 98.88 111 VAL A CA 1
ATOM 814 C C . VAL A 1 111 ? 11.852 -9.492 -10.32 1 98.88 111 VAL A C 1
ATOM 816 O O . VAL A 1 111 ? 11.828 -10.383 -11.172 1 98.88 111 VAL A O 1
ATOM 819 N N . TYR A 1 112 ? 11.742 -9.727 -9.047 1 98.94 112 TYR A N 1
ATOM 820 C CA . TYR A 1 112 ? 11.352 -11.023 -8.508 1 98.94 112 TYR A CA 1
ATOM 821 C C . TYR A 1 112 ? 10.039 -10.93 -7.742 1 98.94 112 TYR A C 1
ATOM 823 O O . TYR A 1 112 ? 9.812 -9.969 -7.008 1 98.94 112 TYR A O 1
ATOM 831 N N . CYS A 1 113 ? 9.18 -11.867 -8 1 98.94 113 CYS A N 1
ATOM 832 C CA . CYS A 1 113 ? 7.914 -12 -7.289 1 98.94 113 CYS A CA 1
ATOM 833 C C . CYS A 1 113 ? 7.711 -13.438 -6.816 1 98.94 113 CYS A C 1
ATOM 835 O O . CYS A 1 113 ? 8.398 -14.352 -7.277 1 98.94 113 CYS A O 1
ATOM 837 N N . CYS A 1 114 ? 6.863 -13.57 -5.895 1 98.94 114 CYS A N 1
ATOM 838 C CA . CYS A 1 114 ? 6.5 -14.906 -5.43 1 98.94 114 CYS A CA 1
ATOM 839 C C . CYS A 1 114 ? 5.031 -14.961 -5.027 1 98.94 114 CYS A C 1
ATOM 841 O O . CYS A 1 114 ? 4.531 -14.055 -4.359 1 98.94 114 CYS A O 1
ATOM 843 N N . ILE A 1 115 ? 4.359 -15.938 -5.504 1 98.88 115 ILE A N 1
ATOM 844 C CA . ILE A 1 115 ? 2.98 -16.203 -5.117 1 98.88 115 ILE A CA 1
ATOM 845 C C . ILE A 1 115 ? 2.934 -17.438 -4.211 1 98.88 115 ILE A C 1
ATOM 847 O O . ILE A 1 115 ? 3.533 -18.469 -4.523 1 98.88 115 ILE A O 1
ATOM 851 N N . CYS A 1 116 ? 2.324 -17.266 -3.092 1 98.5 116 CYS A N 1
ATOM 852 C CA . CYS A 1 116 ? 2.084 -18.391 -2.201 1 98.5 116 CYS A CA 1
ATOM 853 C C . CYS A 1 116 ? 0.596 -18.719 -2.121 1 98.5 116 CYS A C 1
ATOM 855 O O . CYS A 1 116 ? -0.229 -17.828 -1.932 1 98.5 116 CYS A O 1
ATOM 857 N N . TYR A 1 117 ? 0.236 -19.891 -2.264 1 97.44 117 TYR A N 1
ATOM 858 C CA . TYR A 1 117 ? -1.115 -20.422 -2.104 1 97.44 117 TYR A CA 1
ATOM 859 C C . TYR A 1 117 ? -1.088 -21.828 -1.514 1 97.44 117 TYR A C 1
ATOM 861 O O . TYR A 1 117 ? -0.494 -22.734 -2.094 1 97.44 117 TYR A O 1
ATOM 869 N N . ASN A 1 118 ? -1.711 -21.922 -0.336 1 87.62 118 ASN A N 1
ATOM 870 C CA . ASN A 1 118 ? -1.631 -23.172 0.387 1 87.62 118 ASN A CA 1
ATOM 871 C C . ASN A 1 118 ? -0.189 -23.672 0.508 1 87.62 118 ASN A C 1
ATOM 873 O O . ASN A 1 118 ? 0.686 -22.922 0.957 1 87.62 118 ASN A O 1
ATOM 877 N N . ASP A 1 119 ? 0.211 -24.703 0.237 1 86.81 119 ASP A N 1
ATOM 878 C CA . ASP A 1 119 ? 1.558 -25.234 0.424 1 86.81 119 ASP A CA 1
ATOM 879 C C . ASP A 1 119 ? 2.375 -25.125 -0.862 1 86.81 119 ASP A C 1
ATOM 881 O O . ASP A 1 119 ? 3.457 -25.703 -0.968 1 86.81 119 ASP A O 1
ATOM 885 N N . LYS A 1 120 ? 1.82 -24.297 -1.736 1 95.38 120 LYS A N 1
ATOM 886 C CA . LYS A 1 120 ? 2.52 -24.156 -3.01 1 95.38 120 LYS A CA 1
ATOM 887 C C . LYS A 1 120 ? 3.104 -22.75 -3.156 1 95.38 120 LYS A C 1
ATOM 889 O O . LYS A 1 120 ? 2.512 -21.766 -2.691 1 95.38 120 LYS A O 1
ATOM 894 N N . THR A 1 121 ? 4.219 -22.75 -3.717 1 97.44 121 THR A N 1
ATOM 895 C CA . THR A 1 121 ? 4.938 -21.5 -3.992 1 97.44 121 THR A CA 1
ATOM 896 C C . THR A 1 121 ? 5.238 -21.375 -5.484 1 97.44 121 THR A C 1
ATOM 898 O O . THR A 1 121 ? 5.66 -22.344 -6.125 1 97.44 121 THR A O 1
ATOM 901 N N . TYR A 1 122 ? 5.012 -20.172 -6.043 1 98.06 122 TYR A N 1
ATOM 902 C CA . TYR A 1 122 ? 5.254 -19.875 -7.449 1 98.06 122 TYR A CA 1
ATOM 903 C C . TYR A 1 122 ? 6.211 -18.703 -7.598 1 98.06 122 TYR A C 1
ATOM 905 O O . TYR A 1 122 ? 5.781 -17.547 -7.652 1 98.06 122 TYR A O 1
ATOM 913 N N . PRO A 1 123 ? 7.508 -19.031 -7.66 1 98.62 123 PRO A N 1
ATOM 914 C CA . PRO A 1 123 ? 8.461 -17.953 -7.895 1 98.62 123 PRO A CA 1
ATOM 915 C C . PRO A 1 123 ? 8.375 -17.391 -9.312 1 98.62 123 PRO A C 1
ATOM 917 O O . PRO A 1 123 ? 8.18 -18.141 -10.266 1 98.62 123 PRO A O 1
ATOM 920 N N . LEU A 1 124 ? 8.461 -16.094 -9.453 1 98.88 124 LEU A N 1
ATOM 921 C CA . LEU A 1 124 ? 8.438 -15.406 -10.734 1 98.88 124 LEU A CA 1
ATOM 922 C C . LEU A 1 124 ? 9.641 -14.484 -10.875 1 98.88 124 LEU A C 1
ATOM 924 O O . LEU A 1 124 ? 10.062 -13.844 -9.906 1 98.88 124 LEU A O 1
ATOM 928 N N . ALA A 1 125 ? 10.188 -14.453 -12.047 1 98.81 125 ALA A N 1
ATOM 929 C CA . ALA A 1 125 ? 11.289 -13.547 -12.383 1 98.81 125 ALA A CA 1
ATOM 930 C C . ALA A 1 125 ? 11.039 -12.836 -13.703 1 98.81 125 ALA A C 1
ATOM 932 O O . ALA A 1 125 ? 10.555 -13.453 -14.664 1 98.81 125 ALA A O 1
ATOM 933 N N . PHE A 1 126 ? 11.312 -11.57 -13.688 1 98.81 126 PHE A N 1
ATOM 934 C CA . PHE A 1 126 ? 11.109 -10.766 -14.891 1 98.81 126 PHE A CA 1
ATOM 935 C C . PHE A 1 126 ? 12.336 -9.906 -15.18 1 98.81 126 PHE A C 1
ATOM 937 O O . PHE A 1 126 ? 13.055 -9.508 -14.266 1 98.81 126 PHE A O 1
ATOM 944 N N . ASN A 1 127 ? 12.555 -9.703 -16.438 1 98.56 127 ASN A N 1
ATOM 945 C CA . ASN A 1 127 ? 13.531 -8.742 -16.938 1 98.56 127 ASN A CA 1
ATOM 946 C C . ASN A 1 127 ? 12.898 -7.75 -17.906 1 98.56 127 ASN A C 1
ATOM 948 O O . ASN A 1 127 ? 12.891 -7.984 -19.125 1 98.56 127 ASN A O 1
ATOM 952 N N . PHE A 1 128 ? 12.516 -6.637 -17.375 1 98.56 128 PHE A N 1
ATOM 953 C CA . PHE A 1 128 ? 11.844 -5.637 -18.188 1 98.56 128 PHE A CA 1
ATOM 954 C C . PHE A 1 128 ? 12.867 -4.734 -18.875 1 98.56 128 PHE A C 1
ATOM 956 O O . PHE A 1 128 ? 13.992 -4.578 -18.406 1 98.56 128 PHE A O 1
ATOM 963 N N . ASN A 1 129 ? 12.438 -4.184 -20.016 1 97.75 129 ASN A N 1
ATOM 964 C CA . ASN A 1 129 ? 13.273 -3.234 -20.734 1 97.75 129 ASN A CA 1
ATOM 965 C C . ASN A 1 129 ? 13.719 -2.078 -19.844 1 97.75 129 ASN A C 1
ATOM 967 O O . ASN A 1 129 ? 12.883 -1.321 -19.344 1 97.75 129 ASN A O 1
ATOM 971 N N . PRO A 1 130 ? 14.977 -1.904 -19.672 1 95.75 130 PRO A N 1
ATOM 972 C CA . PRO A 1 130 ? 15.484 -0.906 -18.734 1 95.75 130 PRO A CA 1
ATOM 973 C C . PRO A 1 130 ? 15.203 0.526 -19.188 1 95.75 130 PRO A C 1
ATOM 975 O O . PRO A 1 130 ? 15.43 1.471 -18.422 1 95.75 130 PRO A O 1
ATOM 978 N N . THR A 1 131 ? 14.742 0.745 -20.422 1 96.19 131 THR A N 1
ATOM 979 C CA . THR A 1 131 ? 14.445 2.086 -20.906 1 96.19 131 THR A CA 1
ATOM 980 C C . THR A 1 131 ? 13.055 2.531 -20.469 1 96.19 131 THR A C 1
ATOM 982 O O . THR A 1 131 ? 12.703 3.705 -20.594 1 96.19 131 THR A O 1
ATOM 985 N N . LEU A 1 132 ? 12.344 1.613 -19.922 1 96.94 132 LEU A N 1
ATOM 986 C CA . LEU A 1 132 ? 11.039 1.967 -19.375 1 96.94 132 LEU A CA 1
ATOM 987 C C . LEU A 1 132 ? 11.188 2.859 -18.141 1 96.94 132 LEU A C 1
ATOM 989 O O . LEU A 1 132 ? 12.156 2.734 -17.391 1 96.94 132 LEU A O 1
ATOM 993 N N . THR A 1 133 ? 10.195 3.686 -18.031 1 95.5 133 THR A N 1
ATOM 994 C CA . THR A 1 133 ? 10.164 4.5 -16.812 1 95.5 133 THR A CA 1
ATOM 995 C C . THR A 1 133 ? 9.82 3.643 -15.602 1 95.5 133 THR A C 1
ATOM 997 O O . THR A 1 133 ? 9.305 2.531 -15.742 1 95.5 133 THR A O 1
ATOM 1000 N N . ARG A 1 134 ? 10.141 4.164 -14.43 1 96.25 134 ARG A N 1
ATOM 1001 C CA . ARG A 1 134 ? 9.789 3.516 -13.172 1 96.25 134 ARG A CA 1
ATOM 1002 C C . ARG A 1 134 ? 8.312 3.131 -13.141 1 96.25 134 ARG A C 1
ATOM 1004 O O . ARG A 1 134 ? 7.969 1.993 -12.812 1 96.25 134 ARG A O 1
ATOM 1011 N N . GLY A 1 135 ? 7.422 4.078 -13.492 1 96.19 135 GLY A N 1
ATOM 1012 C CA . GLY A 1 135 ? 5.992 3.814 -13.516 1 96.19 135 GLY A CA 1
ATOM 1013 C C . GLY A 1 135 ? 5.602 2.711 -14.477 1 96.19 135 GLY A C 1
ATOM 1014 O O . GLY A 1 135 ? 4.711 1.909 -14.188 1 96.19 135 GLY A O 1
ATOM 1015 N N . GLU A 1 136 ? 6.266 2.693 -15.609 1 97.56 136 GLU A N 1
ATOM 1016 C CA . GLU A 1 136 ? 5.977 1.672 -16.609 1 97.56 136 GLU A CA 1
ATOM 1017 C C . GLU A 1 136 ? 6.406 0.289 -16.125 1 97.56 136 GLU A C 1
ATOM 1019 O O . GLU A 1 136 ? 5.711 -0.701 -16.359 1 97.56 136 GLU A O 1
ATOM 1024 N N . ILE A 1 137 ? 7.52 0.166 -15.445 1 98.06 137 ILE A N 1
ATOM 1025 C CA . ILE A 1 137 ? 7.996 -1.107 -14.922 1 98.06 137 ILE A CA 1
ATOM 1026 C C . ILE A 1 137 ? 7.059 -1.592 -13.82 1 98.06 137 ILE A C 1
ATOM 1028 O O . ILE A 1 137 ? 6.684 -2.768 -13.781 1 98.06 137 ILE A O 1
ATOM 1032 N N . LYS A 1 138 ? 6.648 -0.696 -12.922 1 98.56 138 LYS A N 1
ATOM 1033 C CA . LYS A 1 138 ? 5.688 -1.03 -11.875 1 98.56 138 LYS A CA 1
ATOM 1034 C C . LYS A 1 138 ? 4.414 -1.632 -12.469 1 98.56 138 LYS A C 1
ATOM 1036 O O . LYS A 1 138 ? 3.953 -2.684 -12.023 1 98.56 138 LYS A O 1
ATOM 1041 N N . LEU A 1 139 ? 3.906 -0.95 -13.453 1 98.44 139 LEU A N 1
ATOM 1042 C CA . LEU A 1 139 ? 2.654 -1.396 -14.055 1 98.44 139 LEU A CA 1
ATOM 1043 C C . LEU A 1 139 ? 2.842 -2.727 -14.773 1 98.44 139 LEU A C 1
ATOM 1045 O O . LEU A 1 139 ? 1.974 -3.602 -14.711 1 98.44 139 LEU A O 1
ATOM 1049 N N . ALA A 1 140 ? 3.949 -2.828 -15.453 1 98.69 140 ALA A N 1
ATOM 1050 C CA . ALA A 1 140 ? 4.219 -4.047 -16.219 1 98.69 140 ALA A CA 1
ATOM 1051 C C . ALA A 1 140 ? 4.262 -5.266 -15.297 1 98.69 140 ALA A C 1
ATOM 1053 O O . ALA A 1 140 ? 3.686 -6.309 -15.617 1 98.69 140 ALA A O 1
ATOM 1054 N N . VAL A 1 141 ? 4.957 -5.152 -14.164 1 98.88 141 VAL A N 1
ATOM 1055 C CA . VAL A 1 141 ? 5.059 -6.297 -13.266 1 98.88 141 VAL A CA 1
ATOM 1056 C C . VAL A 1 141 ? 3.703 -6.578 -12.625 1 98.88 141 VAL A C 1
ATOM 1058 O O . VAL A 1 141 ? 3.348 -7.738 -12.398 1 98.88 141 VAL A O 1
ATOM 1061 N N . CYS A 1 142 ? 2.926 -5.559 -12.297 1 98.88 142 CYS A N 1
ATOM 1062 C CA . CYS A 1 142 ? 1.586 -5.766 -11.766 1 98.88 142 CYS A CA 1
ATOM 1063 C C . CYS A 1 142 ? 0.726 -6.562 -12.734 1 98.88 142 CYS A C 1
ATOM 1065 O O . CYS A 1 142 ? 0.031 -7.5 -12.336 1 98.88 142 CYS A O 1
ATOM 1067 N N . GLN A 1 143 ? 0.805 -6.195 -13.984 1 98.88 143 GLN A N 1
ATOM 1068 C CA . GLN A 1 143 ? 0.024 -6.879 -15.008 1 98.88 143 GLN A CA 1
ATOM 1069 C C . GLN A 1 143 ? 0.491 -8.32 -15.188 1 98.88 143 GLN A C 1
ATOM 1071 O O . GLN A 1 143 ? -0.328 -9.227 -15.32 1 98.88 143 GLN A O 1
ATOM 1076 N N . ALA A 1 144 ? 1.784 -8.508 -15.188 1 98.88 144 ALA A N 1
ATOM 1077 C CA . ALA A 1 144 ? 2.34 -9.852 -15.367 1 98.88 144 ALA A CA 1
ATOM 1078 C C . ALA A 1 144 ? 1.927 -10.773 -14.227 1 98.88 144 ALA A C 1
ATOM 1080 O O . ALA A 1 144 ? 1.546 -11.922 -14.453 1 98.88 144 ALA A O 1
ATOM 1081 N N . VAL A 1 145 ? 2.027 -10.297 -13.031 1 98.88 145 VAL A N 1
ATOM 1082 C CA . VAL A 1 145 ? 1.674 -11.094 -11.859 1 98.88 145 VAL A CA 1
ATOM 1083 C C . VAL A 1 145 ? 0.171 -11.359 -11.852 1 98.88 145 VAL A C 1
ATOM 1085 O O . VAL A 1 145 ? -0.271 -12.445 -11.477 1 98.88 145 VAL A O 1
ATOM 1088 N N . CYS A 1 146 ? -0.625 -10.375 -12.258 1 98.81 146 CYS A N 1
ATOM 1089 C CA . CYS A 1 146 ? -2.068 -10.562 -12.359 1 98.81 146 CYS A CA 1
ATOM 1090 C C . CYS A 1 146 ? -2.402 -11.711 -13.305 1 98.81 146 CYS A C 1
ATOM 1092 O O . CYS A 1 146 ? -3.262 -12.539 -12.992 1 98.81 146 CYS A O 1
ATOM 1094 N N . LYS A 1 147 ? -1.729 -11.727 -14.391 1 98.62 147 LYS A N 1
ATOM 1095 C CA . LYS A 1 147 ? -1.93 -12.797 -15.352 1 98.62 147 LYS A CA 1
ATOM 1096 C C . LYS A 1 147 ? -1.607 -14.156 -14.734 1 98.62 147 LYS A C 1
ATOM 1098 O O . LYS A 1 147 ? -2.344 -15.125 -14.938 1 98.62 147 LYS A O 1
ATOM 1103 N N . GLU A 1 148 ? -0.521 -14.242 -14 1 98.5 148 GLU A N 1
ATOM 1104 C CA . GLU A 1 148 ? -0.129 -15.5 -13.367 1 98.5 148 GLU A CA 1
ATOM 1105 C C . GLU A 1 148 ? -1.141 -15.914 -12.305 1 98.5 148 GLU A C 1
ATOM 1107 O O . GLU A 1 148 ? -1.443 -17.109 -12.156 1 98.5 148 GLU A O 1
ATOM 1112 N N . LEU A 1 149 ? -1.645 -15.008 -11.562 1 98.69 149 LEU A N 1
ATOM 1113 C CA . LEU A 1 149 ? -2.645 -15.281 -10.539 1 98.69 149 LEU A CA 1
ATOM 1114 C C . LEU A 1 149 ? -3.918 -15.844 -11.156 1 98.69 149 LEU A C 1
ATOM 1116 O O . LEU A 1 149 ? -4.527 -16.766 -10.602 1 98.69 149 LEU A O 1
ATOM 1120 N N . LEU A 1 150 ? -4.297 -15.242 -12.289 1 98.19 150 LEU A N 1
ATOM 1121 C CA . LEU A 1 150 ? -5.492 -15.727 -12.969 1 98.19 150 LEU A CA 1
ATOM 1122 C C . LEU A 1 150 ? -5.332 -17.188 -13.367 1 98.19 150 LEU A C 1
ATOM 1124 O O . LEU A 1 150 ? -6.266 -17.984 -13.227 1 98.19 150 LEU A O 1
ATOM 1128 N N . LYS A 1 151 ? -4.137 -17.531 -13.805 1 97.06 151 LYS A N 1
ATOM 1129 C CA . LYS A 1 151 ? -3.873 -18.922 -14.148 1 97.06 151 LYS A CA 1
ATOM 1130 C C . LYS A 1 151 ? -4.016 -19.828 -12.93 1 97.06 151 LYS A C 1
ATOM 1132 O O . LYS A 1 151 ? -4.609 -20.906 -13.016 1 97.06 151 LYS A O 1
ATOM 1137 N N . ILE A 1 152 ? -3.498 -19.406 -11.828 1 95.88 152 ILE A N 1
ATOM 1138 C CA . ILE A 1 152 ? -3.502 -20.188 -10.602 1 95.88 152 ILE A CA 1
ATOM 1139 C C . ILE A 1 152 ? -4.934 -20.359 -10.102 1 95.88 152 ILE A C 1
ATOM 1141 O O . ILE A 1 152 ? -5.348 -21.469 -9.75 1 95.88 152 ILE A O 1
ATOM 1145 N N . VAL A 1 153 ? -5.699 -19.281 -10.102 1 96.12 153 VAL A N 1
ATOM 1146 C CA . VAL A 1 153 ? -7.062 -19.297 -9.578 1 96.12 153 VAL A CA 1
ATOM 1147 C C . VAL A 1 153 ? -7.945 -20.156 -10.477 1 96.12 153 VAL A C 1
ATOM 1149 O O . VAL A 1 153 ? -8.844 -20.844 -10 1 96.12 153 VAL A O 1
ATOM 1152 N N . GLU A 1 154 ? -7.703 -20.078 -11.789 1 92.88 154 GLU A N 1
ATOM 1153 C CA . GLU A 1 154 ? -8.453 -20.906 -12.742 1 92.88 154 GLU A CA 1
ATOM 1154 C C . GLU A 1 154 ? -8.195 -22.391 -12.5 1 92.88 154 GLU A C 1
ATOM 1156 O O . GLU A 1 154 ? -9.109 -23.203 -12.648 1 92.88 154 GLU A O 1
ATOM 1161 N N . LYS A 1 155 ? -7.016 -22.656 -12.195 1 90.94 155 LYS A N 1
ATOM 1162 C CA . LYS A 1 155 ? -6.672 -24.062 -11.914 1 90.94 155 LYS A CA 1
ATOM 1163 C C . LYS A 1 155 ? -7.352 -24.547 -10.641 1 90.94 155 LYS A C 1
ATOM 1165 O O . LYS A 1 155 ? -7.711 -25.719 -10.539 1 90.94 155 LYS A O 1
ATOM 1170 N N . ILE A 1 156 ? -7.504 -23.703 -9.719 1 83.62 156 ILE A N 1
ATOM 1171 C CA . ILE A 1 156 ? -8.172 -24.047 -8.461 1 83.62 156 ILE A CA 1
ATOM 1172 C C . ILE A 1 156 ? -9.648 -24.297 -8.719 1 83.62 156 ILE A C 1
ATOM 1174 O O . ILE A 1 156 ? -10.227 -25.25 -8.18 1 83.62 156 ILE A O 1
ATOM 1178 N N . LYS A 1 157 ? -10.32 -23.516 -9.578 1 81.5 157 LYS A N 1
ATOM 1179 C CA . LYS A 1 157 ? -11.719 -23.688 -9.969 1 81.5 157 LYS A CA 1
ATOM 1180 C C . LYS A 1 157 ? -11.961 -25.062 -10.562 1 81.5 157 LYS A C 1
ATOM 1182 O O . LYS A 1 157 ? -12.984 -25.688 -10.297 1 81.5 157 LYS A O 1
ATOM 1187 N N . GLY A 1 158 ? -10.961 -25.328 -11.43 1 72.69 158 GLY A N 1
ATOM 1188 C CA . GLY A 1 158 ? -11.125 -26.609 -12.102 1 72.69 158 GLY A CA 1
ATOM 1189 C C . GLY A 1 158 ? -11.008 -27.797 -11.164 1 72.69 158 GLY A C 1
ATOM 1190 O O . GLY A 1 158 ? -11.445 -28.891 -11.492 1 72.69 158 GLY A O 1
ATOM 1191 N N . LYS A 1 159 ? -10.453 -27.578 -10.094 1 71.69 159 LYS A N 1
ATOM 1192 C CA . LYS A 1 159 ? -10.305 -28.672 -9.133 1 71.69 159 LYS A CA 1
ATOM 1193 C C . LYS A 1 159 ? -11.477 -28.703 -8.148 1 71.69 159 LYS A C 1
ATOM 1195 O O . LYS A 1 159 ? -11.641 -29.672 -7.402 1 71.69 159 LYS A O 1
ATOM 1200 N N . SER A 1 160 ? -12.195 -27.625 -7.934 1 53.47 160 SER A N 1
ATOM 1201 C CA . SER A 1 160 ? -13.336 -27.625 -7.023 1 53.47 160 SER A CA 1
ATOM 1202 C C . SER A 1 160 ? -14.586 -28.172 -7.707 1 53.47 160 SER A C 1
ATOM 1204 O O . SER A 1 160 ? -14.781 -27.984 -8.906 1 53.47 160 SER A O 1
ATOM 1206 N N . MET B 1 1 ? 2.873 17.75 -7.949 1 95.5 1 MET B N 1
ATOM 1207 C CA . MET B 1 1 ? 2.59 17.938 -6.527 1 95.5 1 MET B CA 1
ATOM 1208 C C . MET B 1 1 ? 3.283 16.859 -5.691 1 95.5 1 MET B C 1
ATOM 1210 O O . MET B 1 1 ? 3.988 17.188 -4.73 1 95.5 1 MET B O 1
ATOM 1214 N N . PHE B 1 2 ? 3.27 15.641 -6.047 1 98.19 2 PHE B N 1
ATOM 1215 C CA . PHE B 1 2 ? 3.908 14.57 -5.289 1 98.19 2 PHE B CA 1
ATOM 1216 C C . PHE B 1 2 ? 5.426 14.664 -5.391 1 98.19 2 PHE B C 1
ATOM 1218 O O . PHE B 1 2 ? 6.137 14.414 -4.414 1 98.19 2 PHE B O 1
ATOM 1225 N N . LYS B 1 3 ? 5.906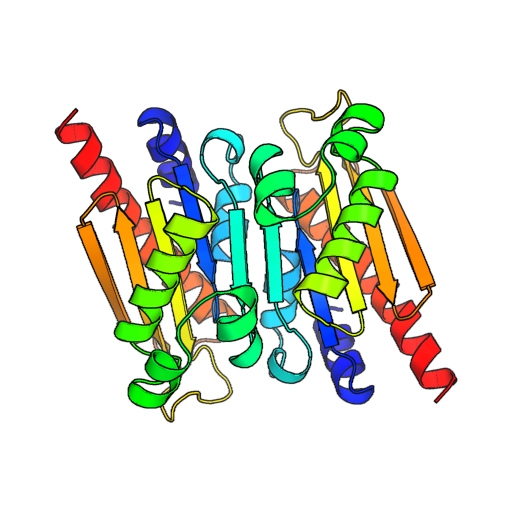 15.023 -6.629 1 98.12 3 LYS B N 1
ATOM 1226 C CA . LYS B 1 3 ? 7.34 15.242 -6.805 1 98.12 3 LYS B CA 1
ATOM 1227 C C . LYS B 1 3 ? 7.848 16.328 -5.855 1 98.12 3 LYS B C 1
ATOM 1229 O O . LYS B 1 3 ? 8.883 16.172 -5.215 1 98.12 3 LYS B O 1
ATOM 1234 N N . GLU B 1 4 ? 7.133 17.391 -5.805 1 98.31 4 GLU B N 1
ATOM 1235 C CA . GLU B 1 4 ? 7.5 18.484 -4.918 1 98.31 4 GLU B CA 1
ATOM 1236 C C . GLU B 1 4 ? 7.52 18.031 -3.461 1 98.31 4 GLU B C 1
ATOM 1238 O O . GLU B 1 4 ? 8.406 18.422 -2.699 1 98.31 4 GLU B O 1
ATOM 1243 N N . LEU B 1 5 ? 6.527 17.281 -3.01 1 98.62 5 LEU B N 1
ATOM 1244 C CA . LEU B 1 5 ? 6.465 16.797 -1.637 1 98.62 5 LEU B CA 1
ATOM 1245 C C . LEU B 1 5 ? 7.676 15.93 -1.31 1 98.62 5 LEU B C 1
ATOM 1247 O O . LEU B 1 5 ? 8.336 16.141 -0.29 1 98.62 5 LEU B O 1
ATOM 1251 N N . VAL B 1 6 ? 7.961 14.953 -2.16 1 98.5 6 VAL B N 1
ATOM 1252 C CA . VAL B 1 6 ? 9.07 14.039 -1.932 1 98.5 6 VAL B CA 1
ATOM 1253 C C . VAL B 1 6 ? 10.383 14.82 -1.846 1 98.5 6 VAL B C 1
ATOM 1255 O O . VAL B 1 6 ? 11.18 14.617 -0.928 1 98.5 6 VAL B O 1
ATOM 1258 N N . GLU B 1 7 ? 10.562 15.742 -2.795 1 98 7 GLU B N 1
ATOM 1259 C CA . GLU B 1 7 ? 11.781 16.547 -2.803 1 98 7 GLU B CA 1
ATOM 1260 C C . GLU B 1 7 ? 11.883 17.406 -1.538 1 98 7 GLU B C 1
ATOM 1262 O O . GLU B 1 7 ? 12.977 17.562 -0.982 1 98 7 GLU B O 1
ATOM 1267 N N . SER B 1 8 ? 10.797 17.938 -1.138 1 97.94 8 SER B N 1
ATOM 1268 C CA . SER B 1 8 ? 10.781 18.75 0.072 1 97.94 8 SER B CA 1
ATOM 1269 C C . SER B 1 8 ? 11.102 17.922 1.306 1 97.94 8 SER B C 1
ATOM 1271 O O . SER B 1 8 ? 11.828 18.359 2.195 1 97.94 8 SER B O 1
ATOM 1273 N N . LEU B 1 9 ? 10.531 16.734 1.434 1 98.5 9 LEU B N 1
ATOM 1274 C CA . LEU B 1 9 ? 10.812 15.828 2.547 1 98.5 9 LEU B CA 1
ATOM 1275 C C . LEU B 1 9 ? 12.289 15.461 2.596 1 98.5 9 LEU B C 1
ATOM 1277 O O . LEU B 1 9 ? 12.898 15.453 3.668 1 98.5 9 LEU B O 1
ATOM 1281 N N . ILE B 1 10 ? 12.852 15.164 1.427 1 97.62 10 ILE B N 1
ATOM 1282 C CA . ILE B 1 10 ? 14.266 14.82 1.337 1 97.62 10 ILE B CA 1
ATOM 1283 C C . ILE B 1 10 ? 15.117 15.992 1.821 1 97.62 10 ILE B C 1
ATOM 1285 O O . ILE B 1 10 ? 16.047 15.805 2.615 1 97.62 10 ILE B O 1
ATOM 1289 N N . LYS B 1 11 ? 14.789 17.156 1.331 1 96.62 11 LYS B N 1
ATOM 1290 C CA . LYS B 1 11 ? 15.547 18.344 1.688 1 96.62 11 LYS B CA 1
ATOM 1291 C C . LYS B 1 11 ? 15.516 18.594 3.193 1 96.62 11 LYS B C 1
ATOM 1293 O O . LYS B 1 11 ? 16.5 19.031 3.779 1 96.62 11 LYS B O 1
ATOM 1298 N N . GLN B 1 12 ? 14.406 18.297 3.787 1 96.88 12 GLN B N 1
ATOM 1299 C CA . GLN B 1 12 ? 14.234 18.547 5.215 1 96.88 12 GLN B CA 1
ATOM 1300 C C . GLN B 1 12 ? 14.672 17.344 6.043 1 96.88 12 GLN B C 1
ATOM 1302 O O . GLN B 1 12 ? 14.578 17.359 7.273 1 96.88 12 GLN B O 1
ATOM 1307 N N . LYS B 1 13 ? 15.055 16.25 5.391 1 97.31 13 LYS B N 1
ATOM 1308 C CA . LYS B 1 13 ? 15.5 15.008 6.023 1 97.31 13 LYS B CA 1
ATOM 1309 C C . LYS B 1 13 ? 14.391 14.398 6.883 1 97.31 13 LYS B C 1
ATOM 1311 O O . LYS B 1 13 ? 14.633 13.977 8.016 1 97.31 13 LYS B O 1
ATOM 1316 N N . LEU B 1 14 ? 13.195 14.492 6.402 1 98.12 14 LEU B N 1
ATOM 1317 C CA . LEU B 1 14 ? 12.023 13.922 7.062 1 98.12 14 LEU B CA 1
ATOM 1318 C C . LEU B 1 14 ? 11.586 12.633 6.379 1 98.12 14 LEU B C 1
ATOM 1320 O O . LEU B 1 14 ? 11.625 12.531 5.152 1 98.12 14 LEU B O 1
ATOM 1324 N N . THR B 1 15 ? 11.188 11.672 7.195 1 98.5 15 THR B N 1
ATOM 1325 C CA . THR B 1 15 ? 10.656 10.422 6.656 1 98.5 15 THR B CA 1
ATOM 1326 C C . THR B 1 15 ? 9.133 10.375 6.797 1 98.5 15 THR B C 1
ATOM 1328 O O . THR B 1 15 ? 8.57 11.047 7.66 1 98.5 15 THR B O 1
ATOM 1331 N N . ILE B 1 16 ? 8.523 9.602 5.891 1 98.81 16 ILE B N 1
ATOM 1332 C CA . ILE B 1 16 ? 7.07 9.523 5.902 1 98.81 16 ILE B CA 1
ATOM 1333 C C . ILE B 1 16 ? 6.629 8.07 5.738 1 98.81 16 ILE B C 1
ATOM 1335 O O . ILE B 1 16 ? 7.289 7.289 5.047 1 98.81 16 ILE B O 1
ATOM 1339 N N . ALA B 1 17 ? 5.574 7.691 6.398 1 98.88 17 ALA B N 1
ATOM 1340 C CA . ALA B 1 17 ? 4.871 6.426 6.211 1 98.88 17 ALA B CA 1
ATOM 1341 C C . ALA B 1 17 ? 3.359 6.637 6.164 1 98.88 17 ALA B C 1
ATOM 1343 O O . ALA B 1 17 ? 2.854 7.652 6.648 1 98.88 17 ALA B O 1
ATOM 1344 N N . THR B 1 18 ? 2.688 5.691 5.555 1 98.88 18 THR B N 1
ATOM 1345 C CA . THR B 1 18 ? 1.258 5.898 5.352 1 98.88 18 THR B CA 1
ATOM 1346 C C . THR B 1 18 ? 0.462 4.691 5.84 1 98.88 18 THR B C 1
ATOM 1348 O O . THR B 1 18 ? 0.981 3.574 5.883 1 98.88 18 THR B O 1
ATOM 1351 N N . TYR B 1 19 ? -0.678 4.91 6.309 1 98.94 19 TYR B N 1
ATOM 1352 C CA . TYR B 1 19 ? -1.698 3.936 6.672 1 98.94 19 TYR B CA 1
ATOM 1353 C C . TYR B 1 19 ? -2.955 4.121 5.832 1 98.94 19 TYR B C 1
ATOM 1355 O O . TYR B 1 19 ? -3.699 5.086 6.02 1 98.94 19 TYR B O 1
ATOM 1363 N N . GLU B 1 20 ? -3.172 3.174 4.949 1 98.94 20 GLU B N 1
ATOM 1364 C CA . GLU B 1 20 ? -4.191 3.379 3.924 1 98.94 20 GLU B CA 1
ATOM 1365 C C . GLU B 1 20 ? -5.324 2.365 4.059 1 98.94 20 GLU B C 1
ATOM 1367 O O . GLU B 1 20 ? -5.082 1.191 4.348 1 98.94 20 GLU B O 1
ATOM 1372 N N . SER B 1 21 ? -6.523 2.826 3.91 1 98.44 21 SER B N 1
ATOM 1373 C CA . SER B 1 21 ? -7.688 1.964 3.734 1 98.44 21 SER B CA 1
ATOM 1374 C C . SER B 1 21 ? -8.344 2.189 2.377 1 98.44 21 SER B C 1
ATOM 1376 O O . SER B 1 21 ? -7.902 1.638 1.367 1 98.44 21 SER B O 1
ATOM 1378 N N . LEU B 1 22 ? -9.102 3.275 2.145 1 97.25 22 LEU B N 1
ATOM 1379 C CA . LEU B 1 22 ? -9.859 3.477 0.915 1 97.25 22 LEU B CA 1
ATOM 1380 C C . LEU B 1 22 ? -8.93 3.695 -0.271 1 97.25 22 LEU B C 1
ATOM 1382 O O . LEU B 1 22 ? -9.258 3.334 -1.402 1 97.25 22 LEU B O 1
ATOM 1386 N N . THR B 1 23 ? -7.758 4.312 -0.016 1 98.5 23 THR B N 1
ATOM 1387 C CA . THR B 1 23 ? -6.848 4.633 -1.108 1 98.5 23 THR B CA 1
ATOM 1388 C C . THR B 1 23 ? -6.145 3.377 -1.613 1 98.5 23 THR B C 1
ATOM 1390 O O . THR B 1 23 ? -5.613 3.361 -2.725 1 98.5 23 THR B O 1
ATOM 1393 N N . GLY B 1 24 ? -6.078 2.361 -0.775 1 98.38 24 GLY B N 1
ATOM 1394 C CA . GLY B 1 24 ? -5.621 1.049 -1.208 1 98.38 24 GLY B CA 1
ATOM 1395 C C . GLY B 1 24 ? -4.164 1.03 -1.623 1 98.38 24 GLY B C 1
ATOM 1396 O O . GLY B 1 24 ? -3.777 0.28 -2.521 1 98.38 24 GLY B O 1
ATOM 1397 N N . GLY B 1 25 ? -3.377 1.931 -1.114 1 98.75 25 GLY B N 1
ATOM 1398 C CA . GLY B 1 25 ? -1.962 1.965 -1.446 1 98.75 25 GLY B CA 1
ATOM 1399 C C . GLY B 1 25 ? -1.617 3.016 -2.484 1 98.75 25 GLY B C 1
ATOM 1400 O O . GLY B 1 25 ? -0.442 3.234 -2.787 1 98.75 25 GLY B O 1
ATOM 1401 N N . LEU B 1 26 ? -2.615 3.705 -2.98 1 98.81 26 LEU B N 1
ATOM 1402 C CA . LEU B 1 26 ? -2.406 4.641 -4.078 1 98.81 26 LEU B CA 1
ATOM 1403 C C . LEU B 1 26 ? -1.485 5.781 -3.654 1 98.81 26 LEU B C 1
ATOM 1405 O O . LEU B 1 26 ? -0.625 6.211 -4.426 1 98.81 26 LEU B O 1
ATOM 1409 N N . PHE B 1 27 ? -1.661 6.285 -2.445 1 98.94 27 PHE B N 1
ATOM 1410 C CA . PHE B 1 27 ? -0.858 7.426 -2.016 1 98.94 27 PHE B CA 1
ATOM 1411 C C . PHE B 1 27 ? 0.624 7.07 -2.008 1 98.94 27 PHE B C 1
ATOM 1413 O O . PHE B 1 27 ? 1.446 7.805 -2.561 1 98.94 27 PHE B O 1
ATOM 1420 N N . THR B 1 28 ? 0.941 5.969 -1.373 1 98.81 28 THR B N 1
ATOM 1421 C CA . THR B 1 28 ? 2.332 5.531 -1.319 1 98.81 28 THR B CA 1
ATOM 1422 C C . THR B 1 28 ? 2.855 5.223 -2.719 1 98.81 28 THR B C 1
ATOM 1424 O O . THR B 1 28 ? 4.016 5.5 -3.027 1 98.81 28 THR B O 1
ATOM 1427 N N . SER B 1 29 ? 1.992 4.621 -3.553 1 98.69 29 SER B N 1
ATOM 1428 C CA . SER B 1 29 ? 2.396 4.344 -4.926 1 98.69 29 SER B CA 1
ATOM 1429 C C . SER B 1 29 ? 2.781 5.625 -5.66 1 98.69 29 SER B C 1
ATOM 1431 O O . SER B 1 29 ? 3.785 5.66 -6.375 1 98.69 29 SER B O 1
ATOM 1433 N N . LEU B 1 30 ? 2.006 6.656 -5.469 1 98.5 30 LEU B N 1
ATOM 1434 C CA . LEU B 1 30 ? 2.275 7.938 -6.109 1 98.5 30 LEU B CA 1
ATOM 1435 C C . LEU B 1 30 ? 3.572 8.547 -5.586 1 98.5 30 LEU B C 1
ATOM 1437 O O . LEU B 1 30 ? 4.355 9.102 -6.355 1 98.5 30 LEU B O 1
ATOM 1441 N N . LEU B 1 31 ? 3.791 8.438 -4.277 1 98.5 31 LEU B N 1
ATOM 1442 C CA . LEU B 1 31 ? 5.035 8.945 -3.709 1 98.5 31 LEU B CA 1
ATOM 1443 C C . LEU B 1 31 ? 6.238 8.203 -4.281 1 98.5 31 LEU B C 1
ATOM 1445 O O . LEU B 1 31 ? 7.246 8.82 -4.625 1 98.5 31 LEU B O 1
ATOM 1449 N N . THR B 1 32 ? 6.125 6.891 -4.453 1 97.5 32 THR B N 1
ATOM 1450 C CA . THR B 1 32 ? 7.266 6.062 -4.82 1 97.5 32 THR B CA 1
ATOM 1451 C C . THR B 1 32 ? 7.492 6.09 -6.332 1 97.5 32 THR B C 1
ATOM 1453 O O . THR B 1 32 ? 8.484 5.551 -6.824 1 97.5 32 THR B O 1
ATOM 1456 N N . ASP B 1 33 ? 6.586 6.703 -7.062 1 96.88 33 ASP B N 1
ATOM 1457 C CA . ASP B 1 33 ? 6.812 6.961 -8.484 1 96.88 33 ASP B CA 1
ATOM 1458 C C . ASP B 1 33 ? 7.895 8.016 -8.68 1 96.88 33 ASP B C 1
ATOM 1460 O O . ASP B 1 33 ? 8.43 8.164 -9.781 1 96.88 33 ASP B O 1
ATOM 1464 N N . VAL B 1 34 ? 8.117 8.781 -7.637 1 96.56 34 VAL B N 1
ATOM 1465 C CA . VAL B 1 34 ? 9.094 9.867 -7.707 1 96.56 34 VAL B CA 1
ATOM 1466 C C . VAL B 1 34 ? 10.492 9.312 -7.473 1 96.56 34 VAL B C 1
ATOM 1468 O O . VAL B 1 34 ? 10.742 8.625 -6.477 1 96.56 34 VAL B O 1
ATOM 1471 N N . PRO B 1 35 ? 11.414 9.641 -8.352 1 92.69 35 PRO B N 1
ATOM 1472 C CA . PRO B 1 35 ? 12.789 9.172 -8.148 1 92.69 35 PRO B CA 1
ATOM 1473 C C . PRO B 1 35 ? 13.344 9.547 -6.777 1 92.69 35 PRO B C 1
ATOM 1475 O O . PRO B 1 35 ? 13.086 10.648 -6.281 1 92.69 35 PRO B O 1
ATOM 1478 N N . HIS B 1 36 ? 14.016 8.617 -6.148 1 93.25 36 HIS B N 1
ATOM 1479 C CA . HIS B 1 36 ? 14.719 8.805 -4.883 1 93.25 36 HIS B CA 1
ATOM 1480 C C . HIS B 1 36 ? 13.75 8.773 -3.705 1 93.25 36 HIS B C 1
ATOM 1482 O O . HIS B 1 36 ? 14.125 9.133 -2.584 1 93.25 36 HIS B O 1
ATOM 1488 N N . ALA B 1 37 ? 12.562 8.336 -3.912 1 96.5 37 ALA B N 1
ATOM 1489 C CA . ALA B 1 37 ? 11.555 8.266 -2.857 1 96.5 37 ALA B CA 1
ATOM 1490 C C . ALA B 1 37 ? 12.047 7.422 -1.683 1 96.5 37 ALA B C 1
ATOM 1492 O O . ALA B 1 37 ? 11.617 7.621 -0.544 1 96.5 37 ALA B O 1
ATOM 1493 N N . SER B 1 38 ? 13 6.547 -1.893 1 95 38 SER B N 1
ATOM 1494 C CA . SER B 1 38 ? 13.5 5.66 -0.849 1 95 38 SER B CA 1
ATOM 1495 C C . SER B 1 38 ? 14.242 6.445 0.231 1 95 38 SER B C 1
ATOM 1497 O O . SER B 1 38 ? 14.484 5.926 1.324 1 95 38 SER B O 1
ATOM 1499 N N . LEU B 1 39 ? 14.617 7.625 -0.071 1 96.38 39 LEU B N 1
ATOM 1500 C CA . LEU B 1 39 ? 15.344 8.453 0.885 1 96.38 39 LEU B CA 1
ATOM 1501 C C . LEU B 1 39 ? 14.398 9.023 1.937 1 96.38 39 LEU B C 1
ATOM 1503 O O . LEU B 1 39 ? 14.836 9.516 2.977 1 96.38 39 LEU B O 1
ATOM 1507 N N . THR B 1 40 ? 13.062 8.938 1.683 1 98.31 40 THR B N 1
ATOM 1508 C CA . THR B 1 40 ? 12.156 9.609 2.613 1 98.31 40 THR B CA 1
ATOM 1509 C C . THR B 1 40 ? 10.938 8.742 2.902 1 98.31 40 THR B C 1
ATOM 1511 O O . THR B 1 40 ? 10.344 8.836 3.979 1 98.31 40 THR B O 1
ATOM 1514 N N . VAL B 1 41 ? 10.508 7.887 1.997 1 98.62 41 VAL B N 1
ATOM 1515 C CA . VAL B 1 41 ? 9.328 7.043 2.178 1 98.62 41 VAL B CA 1
ATOM 1516 C C . VAL B 1 41 ? 9.734 5.727 2.838 1 98.62 41 VAL B C 1
ATOM 1518 O O . VAL B 1 41 ? 10.523 4.961 2.277 1 98.62 41 VAL B O 1
ATOM 1521 N N . LYS B 1 42 ? 9.188 5.426 3.965 1 98.56 42 LYS B N 1
ATOM 1522 C CA . LYS B 1 42 ? 9.523 4.199 4.68 1 98.56 42 LYS B CA 1
ATOM 1523 C C . LYS B 1 42 ? 8.656 3.035 4.211 1 98.56 42 LYS B C 1
ATOM 1525 O O . LYS B 1 42 ? 9.141 1.909 4.07 1 98.56 42 LYS B O 1
ATOM 1530 N N . GLY B 1 43 ? 7.352 3.375 4.023 1 98.56 43 GLY B N 1
ATOM 1531 C CA . GLY B 1 43 ? 6.434 2.318 3.625 1 98.56 43 GLY B CA 1
ATOM 1532 C C . GLY B 1 43 ? 4.984 2.646 3.916 1 98.56 43 GLY B C 1
ATOM 1533 O O . GLY B 1 43 ? 4.629 3.816 4.086 1 98.56 43 GLY B O 1
ATOM 1534 N N . SER B 1 44 ? 4.176 1.607 3.799 1 98.81 44 SER B N 1
ATOM 1535 C CA . SER B 1 44 ? 2.736 1.761 3.977 1 98.81 44 SER B CA 1
ATOM 1536 C C . SER B 1 44 ? 2.102 0.469 4.48 1 98.81 44 SER B C 1
ATOM 1538 O O . SER B 1 44 ? 2.557 -0.625 4.145 1 98.81 44 SER B O 1
ATOM 1540 N N . LEU B 1 45 ? 1.173 0.63 5.305 1 98.94 45 LEU B N 1
ATOM 1541 C CA . LEU B 1 45 ? 0.259 -0.46 5.629 1 98.94 45 LEU B CA 1
ATOM 1542 C C . LEU B 1 45 ? -1.13 -0.193 5.059 1 98.94 45 LEU B C 1
ATOM 1544 O O . LEU B 1 45 ? -1.729 0.849 5.336 1 98.94 45 LEU B O 1
ATOM 1548 N N . VAL B 1 46 ? -1.565 -1.128 4.242 1 98.88 46 VAL B N 1
ATOM 1549 C CA . VAL B 1 46 ? -2.93 -1.074 3.729 1 98.88 46 VAL B CA 1
ATOM 1550 C C . VAL B 1 46 ? -3.793 -2.109 4.445 1 98.88 46 VAL B C 1
ATOM 1552 O O . VAL B 1 46 ? -3.504 -3.307 4.398 1 98.88 46 VAL B O 1
ATOM 1555 N N . THR B 1 47 ? -4.77 -1.704 5.141 1 98.62 47 THR B N 1
ATOM 1556 C CA . THR B 1 47 ? -5.75 -2.596 5.754 1 98.62 47 THR B CA 1
ATOM 1557 C C . THR B 1 47 ? -7.117 -2.422 5.105 1 98.62 47 THR B C 1
ATOM 1559 O O . THR B 1 47 ? -7.766 -1.387 5.277 1 98.62 47 THR B O 1
ATOM 1562 N N . TYR B 1 48 ? -7.527 -3.43 4.441 1 96.44 48 TYR B N 1
ATOM 1563 C CA . TYR B 1 48 ? -8.742 -3.244 3.648 1 96.44 48 TYR B CA 1
ATOM 1564 C C . TYR B 1 48 ? -9.922 -3.965 4.281 1 96.44 48 TYR B C 1
ATOM 1566 O O . TYR B 1 48 ? -10.992 -4.066 3.676 1 96.44 48 TYR B O 1
ATOM 1574 N N . THR B 1 49 ? -9.758 -4.562 5.469 1 94.62 49 THR B N 1
ATOM 1575 C CA . THR B 1 49 ? -10.828 -5.098 6.305 1 94.62 49 THR B CA 1
ATOM 1576 C C . THR B 1 49 ? -10.68 -4.617 7.746 1 94.62 49 THR B C 1
ATOM 1578 O O . THR B 1 49 ? -9.57 -4.293 8.188 1 94.62 49 THR B O 1
ATOM 1581 N N . ASN B 1 50 ? -11.789 -4.668 8.438 1 94.44 50 ASN B N 1
ATOM 1582 C CA . ASN B 1 50 ? -11.734 -4.258 9.836 1 94.44 50 ASN B CA 1
ATOM 1583 C C . ASN B 1 50 ? -10.875 -5.207 10.664 1 94.44 50 ASN B C 1
ATOM 1585 O O . ASN B 1 50 ? -10.141 -4.773 11.555 1 94.44 50 ASN B O 1
ATOM 1589 N N . ALA B 1 51 ? -11.008 -6.434 10.352 1 96 51 ALA B N 1
ATOM 1590 C CA . ALA B 1 51 ? -10.234 -7.43 11.086 1 96 51 ALA B CA 1
ATOM 1591 C C . ALA B 1 51 ? -8.734 -7.16 10.961 1 96 51 ALA B C 1
ATOM 1593 O O . ALA B 1 51 ? -8 -7.234 11.953 1 96 51 ALA B O 1
ATOM 1594 N N . ILE B 1 52 ? -8.289 -6.836 9.797 1 97.56 52 ILE B N 1
ATOM 1595 C CA . ILE B 1 52 ? -6.871 -6.605 9.57 1 97.56 52 ILE B CA 1
ATOM 1596 C C . ILE B 1 52 ? -6.449 -5.285 10.219 1 97.56 52 ILE B C 1
ATOM 1598 O O . ILE B 1 52 ? -5.336 -5.164 10.727 1 97.56 52 ILE B O 1
ATOM 1602 N N . LYS B 1 53 ? -7.383 -4.309 10.234 1 98 53 LYS B N 1
ATOM 1603 C CA . LYS B 1 53 ? -7.094 -3.031 10.883 1 98 53 LYS B CA 1
ATOM 1604 C C . LYS B 1 53 ? -6.75 -3.229 12.352 1 98 53 LYS B C 1
ATOM 1606 O O . LYS B 1 53 ? -5.891 -2.531 12.898 1 98 53 LYS B O 1
ATOM 1611 N N . VAL B 1 54 ? -7.391 -4.184 12.906 1 97.81 54 VAL B N 1
ATOM 1612 C CA . VAL B 1 54 ? -7.172 -4.453 14.32 1 97.81 54 VAL B CA 1
ATOM 1613 C C . VAL B 1 54 ? -5.961 -5.363 14.492 1 97.81 54 VAL B C 1
ATOM 1615 O O . VAL B 1 54 ? -5.008 -5.016 15.195 1 97.81 54 VAL B O 1
ATOM 1618 N N . GLN B 1 55 ? -5.883 -6.488 13.781 1 97.12 55 GLN B N 1
ATOM 1619 C CA . GLN B 1 55 ? -4.926 -7.566 14.008 1 97.12 55 GLN B CA 1
ATOM 1620 C C . GLN B 1 55 ? -3.531 -7.18 13.531 1 97.12 55 GLN B C 1
ATOM 1622 O O . GLN B 1 55 ? -2.531 -7.543 14.156 1 97.12 55 GLN B O 1
ATOM 1627 N N . VAL B 1 56 ? -3.5 -6.441 12.469 1 96.94 56 VAL B N 1
ATOM 1628 C CA . VAL B 1 56 ? -2.223 -6.102 11.852 1 96.94 56 VAL B CA 1
ATOM 1629 C C . VAL B 1 56 ? -1.94 -4.613 12.031 1 96.94 56 VAL B C 1
ATOM 1631 O O . VAL B 1 56 ? -0.797 -4.215 12.273 1 96.94 56 VAL B O 1
ATOM 1634 N N . GLY B 1 57 ? -2.961 -3.811 11.992 1 97.75 57 GLY B N 1
ATOM 1635 C CA . GLY B 1 57 ? -2.811 -2.365 11.984 1 97.75 57 GLY B CA 1
ATOM 1636 C C . GLY B 1 57 ? -2.793 -1.758 13.375 1 97.75 57 GLY B C 1
ATOM 1637 O O . GLY B 1 57 ? -2.539 -0.562 13.531 1 97.75 57 GLY B O 1
ATOM 1638 N N . HIS B 1 58 ? -3.188 -2.529 14.367 1 98 58 HIS B N 1
ATOM 1639 C CA . HIS B 1 58 ? -3.061 -2.156 15.766 1 98 58 HIS B CA 1
ATOM 1640 C C . HIS B 1 58 ? -3.996 -1.005 16.125 1 98 58 HIS B C 1
ATOM 1642 O O . HIS B 1 58 ? -3.678 -0.183 16.984 1 98 58 HIS B O 1
ATOM 1648 N N . VAL B 1 59 ? -5.027 -0.867 15.398 1 98.38 59 VAL B N 1
ATOM 1649 C CA . VAL B 1 59 ? -6.109 0.019 15.812 1 98.38 59 VAL B CA 1
ATOM 1650 C C . VAL B 1 59 ? -7.004 -0.696 16.812 1 98.38 59 VAL B C 1
ATOM 1652 O O . VAL B 1 59 ? -7.438 -1.827 16.578 1 98.38 59 VAL B O 1
ATOM 1655 N N . ASN B 1 60 ? -7.23 -0.043 17.906 1 97.88 60 ASN B N 1
ATOM 1656 C CA . ASN B 1 60 ? -8.078 -0.648 18.922 1 97.88 60 ASN B CA 1
ATOM 1657 C C . ASN B 1 60 ? -9.484 -0.93 18.391 1 97.88 60 ASN B C 1
ATOM 1659 O O . ASN B 1 60 ? -10.125 -0.046 17.828 1 97.88 60 ASN B O 1
ATOM 1663 N N . ALA B 1 61 ? -9.914 -2.148 18.656 1 97.94 61 ALA B N 1
ATOM 1664 C CA . ALA B 1 61 ? -11.25 -2.543 18.203 1 97.94 61 ALA B CA 1
ATOM 1665 C C . ALA B 1 61 ? -12.312 -1.616 18.781 1 97.94 61 ALA B C 1
ATOM 1667 O O . ALA B 1 61 ? -13.312 -1.324 18.125 1 97.94 61 ALA B O 1
ATOM 1668 N N . GLU B 1 62 ? -12.062 -1.154 19.953 1 98.19 62 GLU B N 1
ATOM 1669 C CA . GLU B 1 62 ? -13.023 -0.29 20.625 1 98.19 62 GLU B CA 1
ATOM 1670 C C . GLU B 1 62 ? -13.203 1.028 19.875 1 98.19 62 GLU B C 1
ATOM 1672 O O . GLU B 1 62 ? -14.289 1.599 19.859 1 98.19 62 GLU B O 1
ATOM 1677 N N . THR B 1 63 ? -12.172 1.548 19.312 1 98.31 63 THR B N 1
ATOM 1678 C CA . THR B 1 63 ? -12.234 2.773 18.516 1 98.31 63 THR B CA 1
ATOM 1679 C C . THR B 1 63 ? -13.148 2.588 17.312 1 98.31 63 THR B C 1
ATOM 1681 O O . THR B 1 63 ? -14 3.436 17.031 1 98.31 63 THR B O 1
ATOM 1684 N N . ILE B 1 64 ? -13.016 1.477 16.656 1 97.75 64 ILE B N 1
ATOM 1685 C CA . ILE B 1 64 ? -13.805 1.186 15.461 1 97.75 64 ILE B CA 1
ATOM 1686 C C . ILE B 1 64 ? -15.266 0.952 15.859 1 97.75 64 ILE B C 1
ATOM 1688 O O . ILE B 1 64 ? -16.172 1.428 15.18 1 97.75 64 ILE B O 1
ATOM 1692 N N . ASP B 1 65 ? -15.414 0.22 16.969 1 97.25 65 ASP B N 1
ATOM 1693 C CA . ASP B 1 65 ? -16.766 -0.105 17.422 1 97.25 65 ASP B CA 1
ATOM 1694 C C . ASP B 1 65 ? -17.531 1.157 17.812 1 97.25 65 ASP B C 1
ATOM 1696 O O . ASP B 1 65 ? -18.734 1.268 17.547 1 97.25 65 ASP B O 1
ATOM 1700 N N . GLN B 1 66 ? -16.844 2.033 18.438 1 98 66 GLN B N 1
ATOM 1701 C CA . GLN B 1 66 ? -17.484 3.217 19 1 98 66 GLN B CA 1
ATOM 1702 C C . GLN B 1 66 ? -17.703 4.285 17.922 1 98 66 GLN B C 1
ATOM 1704 O O . GLN B 1 66 ? -18.75 4.949 17.906 1 98 66 GLN B O 1
ATOM 1709 N N . TYR B 1 67 ? -16.75 4.492 17.047 1 98.25 67 TYR B N 1
ATOM 1710 C CA . TYR B 1 67 ? -16.797 5.672 16.203 1 98.25 67 TYR B CA 1
ATOM 1711 C C . TYR B 1 67 ? -16.984 5.277 14.734 1 98.25 67 TYR B C 1
ATOM 1713 O O . TYR B 1 67 ? -17.312 6.121 13.898 1 98.25 67 TYR B O 1
ATOM 1721 N N . GLY B 1 68 ? -16.797 3.922 14.438 1 97.62 68 GLY B N 1
ATOM 1722 C CA . GLY B 1 68 ? -16.812 3.467 13.055 1 97.62 68 GLY B CA 1
ATOM 1723 C C . GLY B 1 68 ? -15.453 3.49 12.398 1 97.62 68 GLY B C 1
ATOM 1724 O O . GLY B 1 68 ? -14.531 4.145 12.898 1 97.62 68 GLY B O 1
ATOM 1725 N N . VAL B 1 69 ? -15.383 2.814 11.281 1 97.56 69 VAL B N 1
ATOM 1726 C CA . VAL B 1 69 ? -14.109 2.701 10.57 1 97.56 69 VAL B CA 1
ATOM 1727 C C . VAL B 1 69 ? -13.852 3.969 9.766 1 97.56 69 VAL B C 1
ATOM 1729 O O . VAL B 1 69 ? -12.695 4.344 9.531 1 97.56 69 VAL B O 1
ATOM 1732 N N . VAL B 1 70 ? -14.898 4.648 9.328 1 98.31 70 VAL B N 1
ATOM 1733 C CA . VAL B 1 70 ? -14.82 5.934 8.641 1 98.31 70 VAL B CA 1
ATOM 1734 C C . VAL B 1 70 ? -15.133 7.062 9.625 1 98.31 70 VAL B C 1
ATOM 1736 O O . VAL B 1 70 ? -16.266 7.539 9.688 1 98.31 70 VAL B O 1
ATOM 1739 N N . SER B 1 71 ? -14.039 7.512 10.305 1 98.62 71 SER B N 1
ATOM 1740 C CA . SER B 1 71 ? -14.172 8.547 11.32 1 98.62 71 SER B CA 1
ATOM 1741 C C . SER B 1 71 ? -12.836 9.234 11.578 1 98.62 71 SER B C 1
ATOM 1743 O O . SER B 1 71 ? -11.773 8.703 11.242 1 98.62 71 SER B O 1
ATOM 1745 N N . ALA B 1 72 ? -12.945 10.414 12.195 1 98.69 72 ALA B N 1
ATOM 1746 C CA . ALA B 1 72 ? -11.742 11.141 12.57 1 98.69 72 ALA B CA 1
ATOM 1747 C C . ALA B 1 72 ? -10.945 10.383 13.633 1 98.69 72 ALA B C 1
ATOM 1749 O O . ALA B 1 72 ? -9.711 10.383 13.617 1 98.69 72 ALA B O 1
ATOM 1750 N N . GLU B 1 73 ? -11.633 9.773 14.547 1 98.75 73 GLU B N 1
ATOM 1751 C CA . GLU B 1 73 ? -11.008 9.023 15.633 1 98.75 73 GLU B CA 1
ATOM 1752 C C . GLU B 1 73 ? -10.227 7.824 15.102 1 98.75 73 GLU B C 1
ATOM 1754 O O . GLU B 1 73 ? -9.102 7.566 15.531 1 98.75 73 GLU B O 1
ATOM 1759 N N . THR B 1 74 ? -10.844 7.125 14.156 1 98.81 74 THR B N 1
ATOM 1760 C CA . THR B 1 74 ? -10.164 5.98 13.562 1 98.81 74 THR B CA 1
ATOM 1761 C C . THR B 1 74 ? -8.969 6.43 12.727 1 98.81 74 THR B C 1
ATOM 1763 O O . THR B 1 74 ? -7.898 5.824 12.781 1 98.81 74 THR B O 1
ATOM 1766 N N . ALA B 1 75 ? -9.148 7.527 12.016 1 98.88 75 ALA B N 1
ATOM 1767 C CA . ALA B 1 75 ? -8.031 8.07 11.234 1 98.88 75 ALA B CA 1
ATOM 1768 C C . ALA B 1 75 ? -6.859 8.43 12.141 1 98.88 75 ALA B C 1
ATOM 1770 O O . ALA B 1 75 ? -5.699 8.18 11.797 1 98.88 75 ALA B O 1
ATOM 1771 N N . PHE B 1 76 ? -7.18 9.016 13.234 1 98.81 76 PHE B N 1
ATOM 1772 C CA . PHE B 1 76 ? -6.152 9.383 14.203 1 98.81 76 PHE B CA 1
ATOM 1773 C C . PHE B 1 76 ? -5.438 8.148 14.734 1 98.81 76 PHE B C 1
ATOM 1775 O O . PHE B 1 76 ? -4.203 8.102 14.766 1 98.81 76 PHE B O 1
ATOM 1782 N N . ALA B 1 77 ? -6.184 7.172 15.102 1 98.75 77 ALA B N 1
ATOM 1783 C CA . ALA B 1 77 ? -5.609 5.926 15.609 1 98.75 77 ALA B CA 1
ATOM 1784 C C . ALA B 1 77 ? -4.715 5.27 14.562 1 98.75 77 ALA B C 1
ATOM 1786 O O . ALA B 1 77 ? -3.635 4.766 14.891 1 98.75 77 ALA B O 1
ATOM 1787 N N . MET B 1 78 ? -5.176 5.324 13.352 1 98.88 78 MET B N 1
ATOM 1788 C CA . MET B 1 78 ? -4.395 4.773 12.25 1 98.88 78 MET B CA 1
ATOM 1789 C C . MET B 1 78 ? -3.066 5.508 12.102 1 98.88 78 MET B C 1
ATOM 1791 O O . MET B 1 78 ? -2.012 4.879 12 1 98.88 78 MET B O 1
ATOM 1795 N N . ALA B 1 79 ? -3.131 6.809 12.109 1 98.81 79 ALA B N 1
ATOM 1796 C CA . ALA B 1 79 ? -1.923 7.605 11.914 1 98.81 79 ALA B CA 1
ATOM 1797 C C . ALA B 1 79 ? -0.92 7.375 13.039 1 98.81 79 ALA B C 1
ATOM 1799 O O . ALA B 1 79 ? 0.283 7.262 12.797 1 98.81 79 ALA B O 1
ATOM 1800 N N . GLN B 1 80 ? -1.4 7.27 14.219 1 98.25 80 GLN B N 1
ATOM 1801 C CA . GLN B 1 80 ? -0.534 7.031 15.367 1 98.25 80 GLN B CA 1
ATOM 1802 C C . GLN B 1 80 ? 0.106 5.648 15.297 1 98.25 80 GLN B C 1
ATOM 1804 O O . GLN B 1 80 ? 1.304 5.5 15.555 1 98.25 80 GLN B O 1
ATOM 1809 N N . ALA B 1 81 ? -0.742 4.668 15.047 1 98.38 81 ALA B N 1
ATOM 1810 C CA . ALA B 1 81 ? -0.226 3.311 14.898 1 98.38 81 ALA B CA 1
ATOM 1811 C C . ALA B 1 81 ? 0.832 3.24 13.805 1 98.38 81 ALA B C 1
ATOM 1813 O O . ALA B 1 81 ? 1.849 2.561 13.953 1 98.38 81 ALA B O 1
ATOM 1814 N N . CYS B 1 82 ? 0.568 3.934 12.766 1 98.38 82 CYS B N 1
ATOM 1815 C CA . CYS B 1 82 ? 1.477 3.979 11.625 1 98.38 82 CYS B CA 1
ATOM 1816 C C . CYS B 1 82 ? 2.818 4.582 12.023 1 98.38 82 CYS B C 1
ATOM 1818 O O . CYS B 1 82 ? 3.873 4.047 11.672 1 98.38 82 CYS B O 1
ATOM 1820 N N . GLN B 1 83 ? 2.74 5.684 12.672 1 97.81 83 GLN B N 1
ATOM 1821 C CA . GLN B 1 83 ? 3.961 6.363 13.094 1 97.81 83 GLN B CA 1
ATOM 1822 C C . GLN B 1 83 ? 4.816 5.461 13.977 1 97.81 83 GLN B C 1
ATOM 1824 O O . GLN B 1 83 ? 6.039 5.402 13.812 1 97.81 83 GLN B O 1
ATOM 1829 N N . LYS B 1 84 ? 4.18 4.789 14.844 1 97 84 LYS B N 1
ATOM 1830 C CA . LYS B 1 84 ? 4.887 3.869 15.734 1 97 84 LYS B CA 1
ATOM 1831 C C . LYS B 1 84 ? 5.445 2.678 14.961 1 97 84 LYS B C 1
ATOM 1833 O O . LYS B 1 84 ? 6.598 2.287 15.156 1 97 84 LYS B O 1
ATOM 1838 N N . LEU B 1 85 ? 4.652 2.127 14.117 1 97.62 85 LEU B N 1
ATOM 1839 C CA . LEU B 1 85 ? 5 0.922 13.375 1 97.62 85 LEU B CA 1
ATOM 1840 C C . LEU B 1 85 ? 6.215 1.162 12.492 1 97.62 85 LEU B C 1
ATOM 1842 O O . LEU B 1 85 ? 7.098 0.306 12.398 1 97.62 85 LEU B O 1
ATOM 1846 N N . PHE B 1 86 ? 6.246 2.334 11.875 1 98.19 86 PHE B N 1
ATOM 1847 C CA . PHE B 1 86 ? 7.285 2.582 10.883 1 98.19 86 PHE B CA 1
ATOM 1848 C C . PHE B 1 86 ? 8.375 3.482 11.453 1 98.19 86 PHE B C 1
ATOM 1850 O O . PHE B 1 86 ? 9.383 3.744 10.789 1 98.19 86 PHE B O 1
ATOM 1857 N N . ALA B 1 87 ? 8.148 4.043 12.656 1 97.5 87 ALA B N 1
ATOM 1858 C CA . ALA B 1 87 ? 9.086 4.977 13.273 1 97.5 87 ALA B CA 1
ATOM 1859 C C . ALA B 1 87 ? 9.43 6.121 12.32 1 97.5 87 ALA B C 1
ATOM 1861 O O . ALA B 1 87 ? 10.602 6.449 12.133 1 97.5 87 ALA B O 1
ATOM 1862 N N . SER B 1 88 ? 8.43 6.613 11.594 1 98.12 88 SER B N 1
ATOM 1863 C CA . SER B 1 88 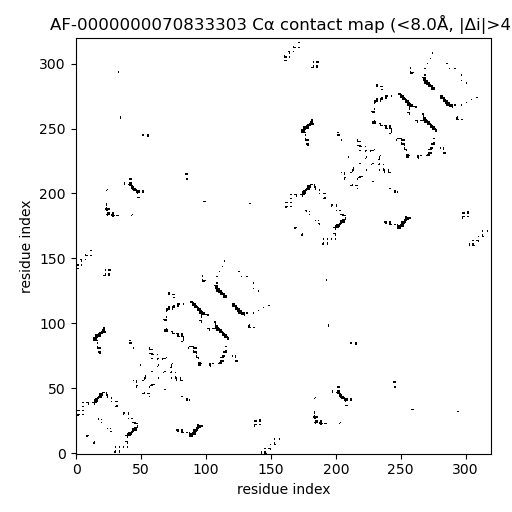? 8.609 7.715 10.648 1 98.12 88 SER B CA 1
ATOM 1864 C C . SER B 1 88 ? 8.43 9.062 11.336 1 98.12 88 SER B C 1
ATOM 1866 O O . SER B 1 88 ? 7.75 9.156 12.359 1 98.12 88 SER B O 1
ATOM 1868 N N . ASP B 1 89 ? 9.07 10.117 10.789 1 98.31 89 ASP B N 1
ATOM 1869 C CA . ASP B 1 89 ? 8.852 11.469 11.289 1 98.31 89 ASP B CA 1
ATOM 1870 C C . ASP B 1 89 ? 7.398 11.898 11.086 1 98.31 89 ASP B C 1
ATOM 1872 O O . ASP B 1 89 ? 6.801 12.523 11.969 1 98.31 89 ASP B O 1
ATOM 1876 N N . ILE B 1 90 ? 6.867 11.586 9.906 1 98.75 90 ILE B N 1
ATOM 1877 C CA . ILE B 1 90 ? 5.5 11.922 9.523 1 98.75 90 ILE B CA 1
ATOM 1878 C C . ILE B 1 90 ? 4.719 10.648 9.211 1 98.75 90 ILE B C 1
ATOM 1880 O O . ILE B 1 90 ? 5.25 9.719 8.602 1 98.75 90 ILE B O 1
ATOM 1884 N N . SER B 1 91 ? 3.52 10.57 9.648 1 98.81 91 SER B N 1
ATOM 1885 C CA . SER B 1 91 ? 2.592 9.531 9.211 1 98.81 91 SER B CA 1
ATOM 1886 C C . SER B 1 91 ? 1.28 10.133 8.719 1 98.81 91 SER B C 1
ATOM 1888 O O . SER B 1 91 ? 0.889 11.219 9.148 1 98.81 91 SER B O 1
ATOM 1890 N N . VAL B 1 92 ? 0.649 9.461 7.812 1 98.88 92 VAL B N 1
ATOM 1891 C CA . VAL B 1 92 ? -0.631 9.906 7.273 1 98.88 92 VAL B CA 1
ATOM 1892 C C . VAL B 1 92 ? -1.569 8.711 7.113 1 98.88 92 VAL B C 1
ATOM 1894 O O . VAL B 1 92 ? -1.151 7.637 6.668 1 98.88 92 VAL B O 1
ATOM 1897 N N . SER B 1 93 ? -2.787 8.898 7.523 1 98.94 93 SER B N 1
ATOM 1898 C CA . SER B 1 93 ? -3.766 7.824 7.395 1 98.94 93 SER B CA 1
ATOM 1899 C C . SER B 1 93 ? -4.918 8.234 6.484 1 98.94 93 SER B C 1
ATOM 1901 O O . SER B 1 93 ? -5.164 9.422 6.281 1 98.94 93 SER B O 1
ATOM 1903 N N . PHE B 1 94 ? -5.594 7.273 5.898 1 98.94 94 PHE B N 1
ATOM 1904 C CA . PHE B 1 94 ? -6.719 7.457 4.992 1 98.94 94 PHE B CA 1
ATOM 1905 C C . PHE B 1 94 ? -7.836 6.465 5.305 1 98.94 94 PHE B C 1
ATOM 1907 O O . PHE B 1 94 ? -7.625 5.25 5.246 1 98.94 94 PHE B O 1
ATOM 1914 N N . THR B 1 95 ? -8.969 6.891 5.664 1 98.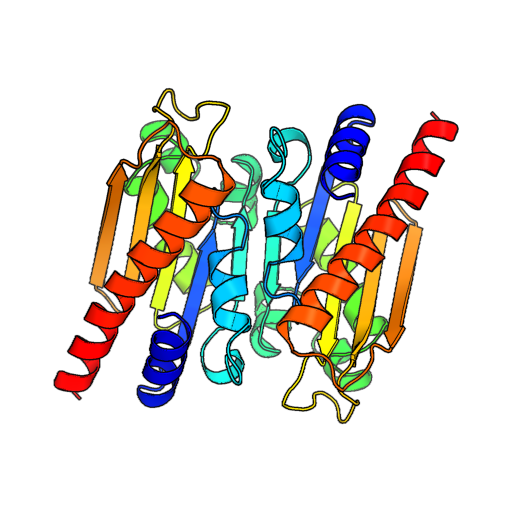75 95 THR B N 1
ATOM 1915 C CA . THR B 1 95 ? -10.172 6.066 5.742 1 98.75 95 THR B CA 1
ATOM 1916 C C . THR B 1 95 ? -11.375 6.816 5.176 1 98.75 95 THR B C 1
ATOM 1918 O O . THR B 1 95 ? -11.422 8.047 5.223 1 98.75 95 THR B O 1
ATOM 1921 N N . GLY B 1 96 ? -12.281 6.07 4.566 1 98.31 96 GLY B N 1
ATOM 1922 C CA . GLY B 1 96 ? -13.406 6.723 3.912 1 98.31 96 GLY B CA 1
ATOM 1923 C C . GLY B 1 96 ? -14.203 5.793 3.02 1 98.31 96 GLY B C 1
ATOM 1924 O O . GLY B 1 96 ? -13.953 4.586 2.992 1 98.31 96 GLY B O 1
ATOM 1925 N N . ASN B 1 97 ? -15.188 6.418 2.414 1 97.19 97 ASN B N 1
ATOM 1926 C CA . ASN B 1 97 ? -16.062 5.711 1.492 1 97.19 97 ASN B CA 1
ATOM 1927 C C . ASN B 1 97 ? -15.828 6.137 0.047 1 97.19 97 ASN B C 1
ATOM 1929 O O . ASN B 1 97 ? -16.234 7.234 -0.353 1 97.19 97 ASN B O 1
ATOM 1933 N N . ALA B 1 98 ? -15.305 5.215 -0.74 1 95.75 98 ALA B N 1
ATOM 1934 C CA . ALA B 1 98 ? -15.055 5.531 -2.145 1 95.75 98 ALA B CA 1
ATOM 1935 C C . ALA B 1 98 ? -16.078 4.859 -3.051 1 95.75 98 ALA B C 1
ATOM 1937 O O . ALA B 1 98 ? -16.016 4.977 -4.277 1 95.75 98 ALA B O 1
ATOM 1938 N N . GLY B 1 99 ? -17.031 4.188 -2.428 1 93.38 99 GLY B N 1
ATOM 1939 C CA . GLY B 1 99 ? -18.109 3.57 -3.174 1 93.38 99 GLY B CA 1
ATOM 1940 C C . GLY B 1 99 ? -17.703 2.277 -3.857 1 93.38 99 GLY B C 1
ATOM 1941 O O . GLY B 1 99 ? -16.547 1.855 -3.76 1 93.38 99 GLY B O 1
ATOM 1942 N N . PRO B 1 100 ? -18.703 1.527 -4.52 1 91.12 100 PRO B N 1
ATOM 1943 C CA . PRO B 1 100 ? -20.109 1.895 -4.676 1 91.12 100 PRO B CA 1
ATOM 1944 C C . PRO B 1 100 ? -20.922 1.645 -3.412 1 91.12 100 PRO B C 1
ATOM 1946 O O . PRO B 1 100 ? -22.031 2.17 -3.275 1 91.12 100 PRO B O 1
ATOM 1949 N N . GLY B 1 101 ? -20.422 0.771 -2.539 1 86.62 101 GLY B N 1
ATOM 1950 C CA . GLY B 1 101 ? -21.109 0.542 -1.277 1 86.62 101 GLY B CA 1
ATOM 1951 C C . GLY B 1 101 ? -20.812 1.605 -0.237 1 86.62 101 GLY B C 1
ATOM 1952 O O . GLY B 1 101 ? -20.047 2.531 -0.488 1 86.62 101 GLY B O 1
ATOM 1953 N N . VAL B 1 102 ? -21.594 1.443 0.855 1 86.5 102 VAL B N 1
ATOM 1954 C CA . VAL B 1 102 ? -21.391 2.414 1.924 1 86.5 102 VAL B CA 1
ATOM 1955 C C . VAL B 1 102 ? -20.859 1.708 3.166 1 86.5 102 VAL B C 1
ATOM 1957 O O . VAL B 1 102 ? -21.234 0.57 3.453 1 86.5 102 VAL B O 1
ATOM 1960 N N . LEU B 1 103 ? -19.922 2.396 3.816 1 87.94 103 LEU B N 1
ATOM 1961 C CA . LEU B 1 103 ? -19.391 2.004 5.117 1 87.94 103 LEU B CA 1
ATOM 1962 C C . LEU B 1 103 ? -19.906 2.928 6.215 1 87.94 103 LEU B C 1
ATOM 1964 O O . LEU B 1 103 ? -19.969 4.145 6.027 1 87.94 103 LEU B O 1
ATOM 1968 N N . ASP B 1 104 ? -20.312 2.307 7.363 1 93.19 104 ASP B N 1
ATOM 1969 C CA . ASP B 1 104 ? -20.75 3.047 8.547 1 93.19 104 ASP B CA 1
ATOM 1970 C C . ASP B 1 104 ? -21.938 3.936 8.227 1 93.19 104 ASP B C 1
ATOM 1972 O O . ASP B 1 104 ? -22.078 5.031 8.773 1 93.19 104 ASP B O 1
ATOM 1976 N N . ASN B 1 105 ? -22.641 3.541 7.199 1 94 105 ASN B N 1
ATOM 1977 C CA . ASN B 1 105 ? -23.844 4.254 6.762 1 94 105 ASN B CA 1
ATOM 1978 C C . ASN B 1 105 ? -23.516 5.691 6.352 1 94 105 ASN B C 1
ATOM 1980 O O . ASN B 1 105 ? -24.312 6.598 6.574 1 94 105 ASN B O 1
ATOM 1984 N N . LEU B 1 106 ? -22.344 5.895 5.945 1 96.12 106 LEU B N 1
ATOM 1985 C CA . LEU B 1 106 ? -21.938 7.211 5.461 1 96.12 106 LEU B CA 1
ATOM 1986 C C . LEU B 1 106 ? -21.938 7.254 3.938 1 96.12 106 LEU B C 1
ATOM 1988 O O . LEU B 1 106 ? -21.625 6.25 3.285 1 96.12 106 LEU B O 1
ATOM 1992 N N . PRO B 1 107 ? -22.25 8.445 3.395 1 96.31 107 PRO B N 1
ATOM 1993 C CA . PRO B 1 107 ? -22.312 8.539 1.935 1 96.31 107 PRO B CA 1
ATOM 1994 C C . PRO B 1 107 ? -20.953 8.359 1.269 1 96.31 107 PRO B C 1
ATOM 1996 O O . PRO B 1 107 ? -19.906 8.617 1.893 1 96.31 107 PRO B O 1
ATOM 1999 N N . VAL B 1 108 ? -21 7.961 -0.014 1 97.31 108 VAL B N 1
ATOM 2000 C CA . VAL B 1 108 ? -19.797 7.949 -0.849 1 97.31 108 VAL B CA 1
ATOM 2001 C C . VAL B 1 108 ? -19.188 9.352 -0.891 1 97.31 108 VAL B C 1
ATOM 2003 O O . VAL B 1 108 ? -19.906 10.344 -0.996 1 97.31 108 VAL B O 1
ATOM 2006 N N . GLY B 1 109 ? -17.891 9.406 -0.735 1 98.31 109 GLY B N 1
ATOM 2007 C CA . GLY B 1 109 ? -17.203 10.68 -0.815 1 98.31 109 GLY B CA 1
ATOM 2008 C C . GLY B 1 109 ? -16.734 11.195 0.534 1 98.31 109 GLY B C 1
ATOM 2009 O O . GLY B 1 109 ? -15.898 12.102 0.607 1 98.31 109 GLY B O 1
ATOM 2010 N N . VAL B 1 110 ? -17.266 10.586 1.683 1 98.75 110 VAL B N 1
ATOM 2011 C CA . VAL B 1 110 ? -16.812 10.977 3.014 1 98.75 110 VAL B CA 1
ATOM 2012 C C . VAL B 1 110 ? -15.469 10.32 3.322 1 98.75 110 VAL B C 1
ATOM 2014 O O . VAL B 1 110 ? -15.352 9.094 3.266 1 98.75 110 VAL B O 1
ATOM 2017 N N . VAL B 1 111 ? -14.484 11.172 3.613 1 98.88 111 VAL B N 1
ATOM 2018 C CA . VAL B 1 111 ? -13.141 10.672 3.859 1 98.88 111 VAL B CA 1
ATOM 2019 C C . VAL B 1 111 ? -12.523 11.391 5.055 1 98.88 111 VAL B C 1
ATOM 2021 O O . VAL B 1 111 ? -12.672 12.609 5.195 1 98.88 111 VAL B O 1
ATOM 2024 N N . TYR B 1 112 ? -11.906 10.656 5.918 1 98.94 112 TYR B N 1
ATOM 2025 C CA . TYR B 1 112 ? -11.133 11.195 7.023 1 98.94 112 TYR B CA 1
ATOM 2026 C C . TYR B 1 112 ? -9.664 10.805 6.906 1 98.94 112 TYR B C 1
ATOM 2028 O O . TYR B 1 112 ? -9.344 9.664 6.559 1 98.94 112 TYR B O 1
ATOM 2036 N N . CYS B 1 113 ? -8.82 11.766 7.117 1 98.94 113 CYS B N 1
ATOM 2037 C CA . CYS B 1 113 ? -7.379 11.555 7.156 1 98.94 113 CYS B CA 1
ATOM 2038 C C . CYS B 1 113 ? -6.766 12.203 8.391 1 98.94 113 CYS B C 1
ATOM 2040 O O . CYS B 1 113 ? -7.406 13.031 9.047 1 98.94 113 CYS B O 1
ATOM 2042 N N . CYS B 1 114 ? -5.629 11.773 8.703 1 98.94 114 CYS B N 1
ATOM 2043 C CA . CYS B 1 114 ? -4.895 12.391 9.805 1 98.94 114 CYS B CA 1
ATOM 2044 C C . CYS B 1 114 ? -3.396 12.391 9.523 1 98.94 114 CYS B C 1
ATOM 2046 O O . CYS B 1 114 ? -2.848 11.383 9.062 1 98.94 114 CYS B O 1
ATOM 2048 N N . ILE B 1 115 ? -2.803 13.5 9.703 1 98.88 115 ILE B N 1
ATOM 2049 C CA . ILE B 1 115 ? -1.354 13.633 9.609 1 98.88 115 ILE B CA 1
ATOM 2050 C C . ILE B 1 115 ? -0.763 13.805 11.008 1 98.88 115 ILE B C 1
ATOM 2052 O O . ILE B 1 115 ? -1.249 14.617 11.797 1 98.88 115 ILE B O 1
ATOM 2056 N N . CYS B 1 116 ? 0.183 12.992 11.297 1 98.5 116 CYS B N 1
ATOM 2057 C CA . CYS B 1 116 ? 0.93 13.148 12.539 1 98.5 116 CYS B CA 1
ATOM 2058 C C . CYS B 1 116 ? 2.371 13.555 12.266 1 98.5 116 CYS B C 1
ATOM 2060 O O . CYS B 1 116 ? 3.039 12.969 11.414 1 98.5 116 CYS B O 1
ATOM 2062 N N . TYR B 1 117 ? 2.848 14.508 12.906 1 97.31 117 TYR B N 1
ATOM 2063 C CA . TYR B 1 117 ? 4.23 14.977 12.875 1 97.31 117 TYR B CA 1
ATOM 2064 C C . TYR B 1 117 ? 4.672 15.461 14.25 1 97.31 117 TYR B C 1
ATOM 2066 O O . TYR B 1 117 ? 4.086 16.391 14.805 1 97.31 117 TYR B O 1
ATOM 2074 N N . ASN B 1 118 ? 5.684 14.766 14.75 1 87.38 118 ASN B N 1
ATOM 2075 C CA . ASN B 1 118 ? 6.098 15.062 16.125 1 87.38 118 ASN B CA 1
ATOM 2076 C C . ASN B 1 118 ? 4.914 15.055 17.078 1 87.38 118 ASN B C 1
ATOM 2078 O O . ASN B 1 118 ? 4.156 14.078 17.125 1 87.38 118 ASN B O 1
ATOM 2082 N N . ASP B 1 119 ? 4.648 15.891 17.828 1 86.81 119 ASP B N 1
ATOM 2083 C CA . ASP B 1 119 ? 3.578 15.883 18.812 1 86.81 119 ASP B CA 1
ATOM 2084 C C . ASP B 1 119 ? 2.336 16.594 18.297 1 86.81 119 ASP B C 1
ATOM 2086 O O . ASP B 1 119 ? 1.399 16.859 19.047 1 86.81 119 ASP B O 1
ATOM 2090 N N . LYS B 1 120 ? 2.369 16.797 17 1 95.31 120 LYS B N 1
ATOM 2091 C CA . LYS B 1 120 ? 1.233 17.5 16.406 1 95.31 120 LYS B CA 1
ATOM 2092 C C . LYS B 1 120 ? 0.403 16.562 15.523 1 95.31 120 LYS B C 1
ATOM 2094 O O . LYS B 1 120 ? 0.947 15.672 14.867 1 95.31 120 LYS B O 1
ATOM 2099 N N . THR B 1 121 ? -0.828 16.781 15.617 1 97.31 121 THR B N 1
ATOM 2100 C CA . THR B 1 121 ? -1.8 16.031 14.828 1 97.31 121 THR B CA 1
ATOM 2101 C C . THR B 1 121 ? -2.656 16.969 13.984 1 97.31 121 THR B C 1
ATOM 2103 O O . THR B 1 121 ? -3.111 18 14.469 1 97.31 121 THR B O 1
ATOM 2106 N N . TYR B 1 122 ? -2.863 16.609 12.703 1 98 122 TYR B N 1
ATOM 2107 C CA . TYR B 1 122 ? -3.664 17.391 11.766 1 98 122 TYR B CA 1
ATOM 2108 C C . TYR B 1 122 ? -4.793 16.547 11.188 1 98 122 TYR B C 1
ATOM 2110 O O . TYR B 1 122 ? -4.617 15.875 10.164 1 98 122 TYR B O 1
ATOM 2118 N N . PRO B 1 123 ? -5.938 16.594 11.883 1 98.62 123 PRO B N 1
ATOM 2119 C CA . PRO B 1 123 ? -7.082 15.875 11.32 1 98.62 123 PRO B CA 1
ATOM 2120 C C . PRO B 1 123 ? -7.629 16.547 10.055 1 98.62 123 PRO B C 1
ATOM 2122 O O . PRO B 1 123 ? -7.676 17.766 9.969 1 98.62 123 PRO B O 1
ATOM 2125 N N . LEU B 1 124 ? -7.98 15.773 9.078 1 98.88 124 LEU B N 1
ATOM 2126 C CA . LEU B 1 124 ? -8.555 16.234 7.816 1 98.88 124 LEU B CA 1
ATOM 2127 C C . LEU B 1 124 ? -9.867 15.523 7.52 1 98.88 124 LEU B C 1
ATOM 2129 O O . LEU B 1 124 ? -9.992 14.32 7.773 1 98.88 124 LEU B O 1
ATOM 2133 N N . ALA B 1 125 ? -10.812 16.25 7.023 1 98.81 125 ALA B N 1
ATOM 2134 C CA . ALA B 1 125 ? -12.094 15.703 6.59 1 98.81 125 ALA B CA 1
ATOM 2135 C C . ALA B 1 125 ? -12.477 16.234 5.211 1 98.81 125 ALA B C 1
ATOM 2137 O O . ALA B 1 125 ? -12.297 17.422 4.922 1 98.81 125 ALA B O 1
ATOM 2138 N N . PHE B 1 126 ? -12.945 15.32 4.406 1 98.81 126 PHE B N 1
ATOM 2139 C CA . PHE B 1 126 ? -13.344 15.688 3.053 1 98.81 126 PHE B CA 1
ATOM 2140 C C . PHE B 1 126 ? -14.719 15.117 2.727 1 98.81 126 PHE B C 1
ATOM 2142 O O . PHE B 1 126 ? -15.102 14.062 3.242 1 98.81 126 PHE B O 1
ATOM 2149 N N . ASN B 1 127 ? -15.43 15.852 1.925 1 98.56 127 ASN B N 1
ATOM 2150 C CA . ASN B 1 127 ? -16.672 15.406 1.307 1 98.56 127 ASN B CA 1
ATOM 2151 C C . ASN B 1 127 ? -16.625 15.555 -0.212 1 98.56 127 ASN B C 1
ATOM 2153 O O . ASN B 1 127 ? -17.031 16.578 -0.748 1 98.56 127 ASN B O 1
ATOM 2157 N N . PHE B 1 128 ? -16.266 14.484 -0.849 1 98.56 128 PHE B N 1
ATOM 2158 C CA . PHE B 1 128 ? -16.141 14.523 -2.301 1 98.56 128 PHE B CA 1
ATOM 2159 C C . PHE B 1 128 ? -17.484 14.242 -2.971 1 98.56 128 PHE B C 1
ATOM 2161 O O . PHE B 1 128 ? -18.344 13.602 -2.383 1 98.56 128 PHE B O 1
ATOM 2168 N N . ASN B 1 129 ? -17.609 14.766 -4.191 1 97.75 129 ASN B N 1
ATOM 2169 C CA . ASN B 1 129 ? -18.812 14.508 -4.988 1 97.75 129 ASN B CA 1
ATOM 2170 C C . ASN B 1 129 ? -19.062 13.016 -5.141 1 97.75 129 ASN B C 1
ATOM 2172 O O . ASN B 1 129 ? -18.25 12.297 -5.715 1 97.75 129 ASN B O 1
ATOM 2176 N N . PRO B 1 130 ? -20.188 12.555 -4.688 1 95.81 130 PRO B N 1
ATOM 2177 C CA . PRO B 1 130 ? -20.469 11.117 -4.676 1 95.81 130 PRO B CA 1
ATOM 2178 C C . PRO B 1 130 ? -20.625 10.531 -6.078 1 95.81 130 PRO B C 1
ATOM 2180 O O . PRO B 1 130 ? -20.703 9.312 -6.234 1 95.81 130 PRO B O 1
ATOM 2183 N N . THR B 1 131 ? -20.688 11.367 -7.125 1 96.19 131 THR B N 1
ATOM 2184 C CA . THR B 1 131 ? -20.844 10.883 -8.492 1 96.19 131 THR B CA 1
ATOM 2185 C C . THR B 1 131 ? -19.484 10.5 -9.078 1 96.19 131 THR B C 1
ATOM 2187 O O . THR B 1 131 ? -19.406 9.875 -10.133 1 96.19 131 THR B O 1
ATOM 2190 N N . LEU B 1 132 ? -18.484 10.836 -8.359 1 96.94 132 LEU B N 1
ATOM 2191 C CA . LEU B 1 132 ? -17.141 10.43 -8.789 1 96.94 132 LEU B CA 1
ATOM 2192 C C . LEU B 1 132 ? -16.969 8.922 -8.664 1 96.94 132 LEU B C 1
ATOM 2194 O O . LEU B 1 132 ? -17.547 8.297 -7.773 1 96.94 132 LEU B O 1
ATOM 2198 N N . THR B 1 133 ? -16.172 8.453 -9.57 1 95.56 133 THR B N 1
ATOM 2199 C CA . THR B 1 133 ? -15.82 7.043 -9.477 1 95.56 133 THR B CA 1
ATOM 2200 C C . THR B 1 133 ? -14.906 6.793 -8.273 1 95.56 133 THR B C 1
ATOM 2202 O O . THR B 1 133 ? -14.305 7.727 -7.746 1 95.56 133 THR B O 1
ATOM 2205 N N . ARG B 1 134 ? -14.852 5.539 -7.852 1 96.31 134 ARG B N 1
ATOM 2206 C CA . ARG B 1 134 ? -13.945 5.125 -6.785 1 96.31 134 ARG B CA 1
ATOM 2207 C C . ARG B 1 134 ? -12.523 5.617 -7.043 1 96.31 134 ARG B C 1
ATOM 2209 O O . ARG B 1 134 ? -11.891 6.199 -6.16 1 96.31 134 ARG B O 1
ATOM 2216 N N . GLY B 1 135 ? -12.016 5.379 -8.273 1 96.25 135 GLY B N 1
ATOM 2217 C CA . GLY B 1 135 ? -10.672 5.816 -8.633 1 96.25 135 GLY B CA 1
ATOM 2218 C C . GLY B 1 135 ? -10.492 7.32 -8.539 1 96.25 135 GLY B C 1
ATOM 2219 O O . GLY B 1 135 ? -9.438 7.797 -8.117 1 96.25 135 GLY B O 1
ATOM 2220 N N . GLU B 1 136 ? -11.508 8.039 -8.922 1 97.56 136 GLU B N 1
ATOM 2221 C CA . GLU B 1 136 ? -11.445 9.492 -8.875 1 97.56 136 GLU B CA 1
ATOM 2222 C C . GLU B 1 136 ? -11.422 10 -7.43 1 97.56 136 GLU B C 1
ATOM 2224 O O . GLU B 1 136 ? -10.703 10.953 -7.113 1 97.56 136 GLU B O 1
ATOM 2229 N N . ILE B 1 137 ? -12.164 9.398 -6.535 1 98.12 137 ILE B N 1
ATOM 2230 C CA . ILE B 1 137 ? -12.18 9.781 -5.129 1 98.12 137 ILE B CA 1
ATOM 2231 C C . ILE B 1 137 ? -10.828 9.469 -4.488 1 98.12 137 ILE B C 1
ATOM 2233 O O . ILE B 1 137 ? -10.273 10.297 -3.758 1 98.12 137 ILE B O 1
ATOM 2237 N N . LYS B 1 138 ? -10.273 8.297 -4.773 1 98.56 138 LYS B N 1
ATOM 2238 C CA . LYS B 1 138 ? -8.945 7.926 -4.285 1 98.56 138 LYS B CA 1
ATOM 2239 C C . LYS B 1 138 ? -7.906 8.977 -4.668 1 98.56 138 LYS B C 1
ATOM 2241 O O . LYS B 1 138 ? -7.141 9.43 -3.82 1 98.56 138 LYS B O 1
ATOM 2246 N N . LEU B 1 139 ? -7.93 9.328 -5.922 1 98.5 139 LEU B N 1
ATOM 2247 C CA . LEU B 1 139 ? -6.938 10.273 -6.418 1 98.5 139 LEU B CA 1
ATOM 2248 C C . LEU B 1 139 ? -7.152 11.656 -5.801 1 98.5 139 LEU B C 1
ATOM 2250 O O . LEU B 1 139 ? -6.188 12.336 -5.453 1 98.5 139 LEU B O 1
ATOM 2254 N N . ALA B 1 140 ? -8.391 12.023 -5.703 1 98.69 140 ALA B N 1
ATOM 2255 C CA . ALA B 1 140 ? -8.719 13.344 -5.16 1 98.69 140 ALA B CA 1
ATOM 2256 C C . ALA B 1 140 ? -8.203 13.484 -3.73 1 98.69 140 ALA B C 1
ATOM 2258 O O . ALA B 1 140 ? -7.621 14.516 -3.377 1 98.69 140 ALA B O 1
ATOM 2259 N N . VAL B 1 141 ? -8.438 12.469 -2.9 1 98.88 141 VAL B N 1
ATOM 2260 C CA . VAL B 1 141 ? -8 12.57 -1.512 1 98.88 141 VAL B CA 1
ATOM 2261 C C . VAL B 1 141 ? -6.477 12.523 -1.445 1 98.88 141 VAL B C 1
ATOM 2263 O O . VAL B 1 141 ? -5.863 13.195 -0.606 1 98.88 141 VAL B O 1
ATOM 2266 N N . CYS B 1 142 ? -5.82 11.742 -2.283 1 98.88 142 CYS B N 1
ATOM 2267 C CA . CYS B 1 142 ? -4.359 11.719 -2.324 1 98.88 142 CYS B CA 1
ATOM 2268 C C . CYS B 1 142 ? -3.803 13.102 -2.633 1 98.88 142 CYS B C 1
ATOM 2270 O O . CYS B 1 142 ? -2.859 13.555 -1.984 1 98.88 142 CYS B O 1
ATOM 2272 N N . GLN B 1 143 ? -4.398 13.742 -3.592 1 98.88 143 GLN B N 1
ATOM 2273 C CA . GLN B 1 143 ? -3.955 15.078 -3.986 1 98.88 143 GLN B CA 1
ATOM 2274 C C . GLN B 1 143 ? -4.199 16.094 -2.871 1 98.88 143 GLN B C 1
ATOM 2276 O O . GLN B 1 143 ? -3.35 16.938 -2.6 1 98.88 143 GLN B O 1
ATOM 2281 N N . ALA B 1 144 ? -5.352 16 -2.25 1 98.88 144 ALA B N 1
ATOM 2282 C CA . ALA B 1 144 ? -5.691 16.938 -1.175 1 98.88 144 ALA B CA 1
ATOM 2283 C C . ALA B 1 144 ? -4.73 16.781 0 1 98.88 144 ALA B C 1
ATOM 2285 O O . ALA B 1 144 ? -4.27 17.781 0.558 1 98.88 144 ALA B O 1
ATOM 2286 N N . VAL B 1 145 ? -4.457 15.586 0.391 1 98.88 145 VAL B N 1
ATOM 2287 C CA . VAL B 1 145 ? -3.559 15.328 1.512 1 98.88 145 VAL B CA 1
ATOM 2288 C C . VAL B 1 145 ? -2.141 15.758 1.146 1 98.88 145 VAL B C 1
ATOM 2290 O O . VAL B 1 145 ? -1.413 16.297 1.984 1 98.88 145 VAL B O 1
ATOM 2293 N N . CYS B 1 146 ? -1.735 15.531 -0.103 1 98.81 146 CYS B N 1
ATOM 2294 C CA . CYS B 1 146 ? -0.428 15.984 -0.568 1 98.81 146 CYS B CA 1
ATOM 2295 C C . CYS B 1 146 ? -0.279 17.484 -0.403 1 98.81 146 CYS B C 1
ATOM 2297 O O . CYS B 1 146 ? 0.761 17.969 0.052 1 98.81 146 CYS B O 1
ATOM 2299 N N . LYS B 1 147 ? -1.296 18.172 -0.771 1 98.62 147 LYS B N 1
ATOM 2300 C CA . LYS B 1 147 ? -1.291 19.625 -0.625 1 98.62 147 LYS B CA 1
ATOM 2301 C C . LYS B 1 147 ? -1.122 20.031 0.836 1 98.62 147 LYS B C 1
ATOM 2303 O O . LYS B 1 147 ? -0.36 20.953 1.146 1 98.62 147 LYS B O 1
ATOM 2308 N N . GLU B 1 148 ? -1.822 19.375 1.729 1 98.5 148 GLU B N 1
ATOM 2309 C CA . GLU B 1 148 ? -1.727 19.688 3.152 1 98.5 148 GLU B CA 1
ATOM 2310 C C . GLU B 1 148 ? -0.336 19.359 3.693 1 98.5 148 GLU B C 1
ATOM 2312 O O . GLU B 1 148 ? 0.198 20.109 4.523 1 98.5 148 GLU B O 1
ATOM 2317 N N . LEU B 1 149 ? 0.238 18.312 3.268 1 98.69 149 LEU B N 1
ATOM 2318 C CA . LEU B 1 149 ? 1.579 17.922 3.688 1 98.69 149 LEU B CA 1
ATOM 2319 C C . LEU B 1 149 ? 2.607 18.953 3.264 1 98.69 149 LEU B C 1
ATOM 2321 O O . LEU B 1 149 ? 3.527 19.281 4.023 1 98.69 149 LEU B O 1
ATOM 2325 N N . LEU B 1 150 ? 2.432 19.438 2.033 1 98.19 150 LEU B N 1
ATOM 2326 C CA . LEU B 1 150 ? 3.352 20.453 1.545 1 98.19 150 LEU B CA 1
ATOM 2327 C C . LEU B 1 150 ? 3.309 21.703 2.432 1 98.19 150 LEU B C 1
ATOM 2329 O O . LEU B 1 150 ? 4.352 22.281 2.742 1 98.19 150 LEU B O 1
ATOM 2333 N N . LYS B 1 151 ? 2.117 22.047 2.877 1 97 151 LYS B N 1
ATOM 2334 C CA . LYS B 1 151 ? 1.984 23.172 3.785 1 97 151 LYS B CA 1
ATOM 2335 C C . LYS B 1 151 ? 2.723 22.922 5.094 1 97 151 LYS B C 1
ATOM 2337 O O . LYS B 1 151 ? 3.416 23.797 5.605 1 97 151 LYS B O 1
ATOM 2342 N N . ILE B 1 152 ? 2.586 21.75 5.609 1 95.75 152 ILE B N 1
ATOM 2343 C CA . ILE B 1 152 ? 3.182 21.391 6.891 1 95.75 152 ILE B CA 1
ATOM 2344 C C . ILE B 1 152 ? 4.703 21.391 6.77 1 95.75 152 ILE B C 1
ATOM 2346 O O . ILE B 1 152 ? 5.402 21.938 7.621 1 95.75 152 ILE B O 1
ATOM 2350 N N . VAL B 1 153 ? 5.219 20.781 5.703 1 96 153 VAL B N 1
ATOM 2351 C CA . VAL B 1 153 ? 6.66 20.656 5.508 1 96 153 VAL B CA 1
ATOM 2352 C C . VAL B 1 153 ? 7.281 22.031 5.281 1 96 153 VAL B C 1
ATOM 2354 O O . VAL B 1 153 ? 8.398 22.297 5.734 1 96 153 VAL B O 1
ATOM 2357 N N . GLU B 1 154 ? 6.566 22.891 4.566 1 92.69 154 GLU B N 1
ATOM 2358 C CA . GLU B 1 154 ? 7.035 24.25 4.332 1 92.69 154 GLU B CA 1
ATOM 2359 C C . GLU B 1 154 ? 7.148 25.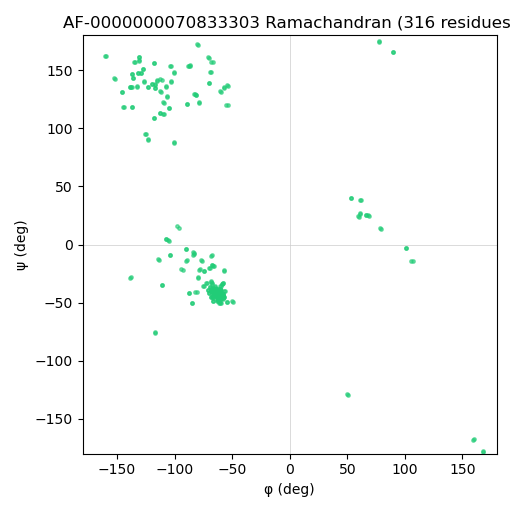031 5.641 1 92.69 154 GLU B C 1
ATOM 2361 O O . GLU B 1 154 ? 8.062 25.828 5.812 1 92.69 154 GLU B O 1
ATOM 2366 N N . LYS B 1 155 ? 6.23 24.781 6.465 1 90.69 155 LYS B N 1
ATOM 2367 C CA . LYS B 1 155 ? 6.258 25.453 7.762 1 90.69 155 LYS B CA 1
ATOM 2368 C C . LYS B 1 155 ? 7.438 24.969 8.602 1 90.69 155 LYS B C 1
ATOM 2370 O O . LYS B 1 155 ? 8.008 25.734 9.383 1 90.69 155 LYS B O 1
ATOM 2375 N N . ILE B 1 156 ? 7.77 23.766 8.453 1 83.5 156 ILE B N 1
ATOM 2376 C CA . ILE B 1 156 ? 8.898 23.203 9.18 1 83.5 156 ILE B CA 1
ATOM 2377 C C . ILE B 1 156 ? 10.203 23.812 8.672 1 83.5 156 ILE B C 1
ATOM 2379 O O . ILE B 1 156 ? 11.086 24.156 9.469 1 83.5 156 ILE B O 1
ATOM 2383 N N . LYS B 1 157 ? 10.359 24.031 7.363 1 81.19 157 LYS B N 1
ATOM 2384 C CA . LYS B 1 157 ? 11.516 24.656 6.746 1 81.19 157 LYS B CA 1
ATOM 2385 C C . LYS B 1 157 ? 11.758 26.047 7.324 1 81.19 157 LYS B C 1
ATOM 2387 O O . LYS B 1 157 ? 12.898 26.453 7.547 1 81.19 157 LYS B O 1
ATOM 2392 N N . GLY B 1 158 ? 10.578 26.688 7.383 1 72.62 158 GLY B N 1
ATOM 2393 C CA . GLY B 1 158 ? 10.703 28.047 7.867 1 72.62 158 GLY B CA 1
ATOM 2394 C C . GLY B 1 158 ? 11.156 28.125 9.312 1 72.62 158 GLY B C 1
ATOM 2395 O O . GLY B 1 158 ? 11.617 29.172 9.773 1 72.62 158 GLY B O 1
ATOM 2396 N N . LYS B 1 159 ? 11.031 27.109 9.984 1 71.12 159 LYS B N 1
ATOM 2397 C CA . LYS B 1 159 ? 11.445 27.109 11.383 1 71.12 159 LYS B CA 1
ATOM 2398 C C . LYS B 1 159 ? 12.875 26.594 11.531 1 71.12 159 LYS B C 1
ATOM 2400 O O . LYS B 1 159 ? 13.477 26.719 12.609 1 71.12 159 LYS B O 1
ATOM 2405 N N . SER B 1 160 ? 13.438 25.859 10.617 1 53 160 SER B N 1
ATOM 2406 C CA . SER B 1 160 ? 14.82 25.391 10.695 1 53 160 SER B CA 1
ATOM 2407 C C . SER B 1 160 ? 15.797 26.469 10.25 1 53 160 SER B C 1
ATOM 2409 O O . SER B 1 160 ? 15.5 27.234 9.336 1 53 160 SER B O 1
#

Organism: NCBI:txid315358

Secondary structure (DSSP, 8-state):
-HHHHHHHHHHTT--EEEEESTTTTHHHHHHHTSTTGGGTEEEEEEE-SHHHHHHTT---HHHHHHH-SSSHHHHHHHHHHHHHHHT-SEEEEEEE--SSS-STTPPTTEEEEEEEETTEEEEEEEE--TTS-HHHHHHHHHHHHHHHHHHHHHHHHHH-/-HHHHHHHHHHTT--EEEEESTTTTHHHHHHHTSTTGGGTEEEEEEE-SHHHHHHTT---HHHHHHH-SSSHHHHHHHHHHHHHHHT-SEEEEEEE--SSS-STTPPTTEEEEEEEETTEEEEEEEE--TTS-HHHHHHHHHHHHHHHHHHHHHHHHHH-

Solvent-accessible surface area (backbone atoms only — not comparable to full-atom values): 15583 Å² total; per-residue (Å²): 108,53,58,57,41,50,53,48,30,46,74,68,71,36,32,32,30,35,25,25,26,60,41,24,25,40,55,53,20,55,44,53,59,30,78,71,28,61,75,23,39,43,34,35,43,24,34,45,37,72,67,39,29,33,77,66,46,59,30,57,62,65,49,36,72,72,61,26,67,60,22,63,68,33,10,42,41,35,10,52,33,35,22,65,66,64,68,31,54,27,13,34,15,37,23,39,19,42,44,91,59,65,55,85,84,37,61,42,25,38,34,16,25,14,37,32,43,81,95,41,74,46,77,44,77,47,78,45,68,61,84,49,51,39,62,53,45,35,51,49,51,41,52,54,51,50,53,53,48,43,54,54,54,51,53,50,54,72,70,100,109,55,57,58,41,51,52,50,30,47,75,69,71,38,32,32,30,35,24,24,28,60,40,24,24,40,55,53,20,55,44,55,59,30,80,72,27,62,75,23,38,45,34,34,43,24,34,44,35,70,68,39,30,33,77,66,46,61,29,58,63,64,49,36,71,72,60,25,68,60,23,62,68,31,9,44,39,34,10,52,34,35,22,64,67,65,68,32,54,25,13,34,15,38,22,38,22,43,43,91,59,66,55,84,85,36,63,39,25,37,33,17,26,14,36,32,43,80,95,43,74,47,78,42,77,46,77,45,68,61,85,50,50,40,60,53,45,36,50,51,52,42,52,53,51,49,55,52,48,43,53,53,53,52,54,50,54,72,69,102

Radius of gyration: 18.35 Å; Cα contacts (8 Å, |Δi|>4): 717; chains: 2; bounding box: 48×57×42 Å